Protein AF-0000000067520960 (afdb_homodimer)

Foldseek 3Di:
DPPVLVVLVVVLVVLVVVVVCCVVPVVVCVCCPLVSLVVSLVSLVVSQVVCVVVVHDNVVSVVSNVVSVCVCVVVVVVVVVVVVVVVVVVVVVPDDDPPPPPD/DPPVLVVLVVVLVVLVVVVVCCVVPVVVCCCCPLVSLVVSLVSLVVSQVVCVVVVHDNVVSVVSNVVSVCVCVVVVVVVVVVVVVVVVVVVVVPDDDPPPPPD

Structure (mmCIF, N/CA/C/O backbone):
data_AF-0000000067520960-model_v1
#
loop_
_entity.id
_entity.type
_entity.pdbx_description
1 polymer 'Membrane protein, putative'
#
loop_
_atom_site.group_PDB
_atom_site.id
_atom_site.type_symbol
_atom_site.label_atom_id
_atom_site.label_alt_id
_atom_site.label_comp_id
_atom_site.label_asym_id
_atom_site.label_entity_id
_atom_site.label_seq_id
_atom_site.pdbx_PDB_ins_code
_atom_site.Cartn_x
_atom_site.Cartn_y
_atom_site.Cartn_z
_atom_site.occupancy
_atom_site.B_iso_or_equiv
_atom_site.auth_seq_id
_atom_site.auth_comp_id
_atom_site.auth_asym_id
_atom_site.auth_atom_id
_atom_site.pdbx_PDB_model_num
ATOM 1 N N . MET A 1 1 ? 6.773 -34.094 -17.5 1 59.78 1 MET A N 1
ATOM 2 C CA . MET A 1 1 ? 6.32 -33 -16.625 1 59.78 1 MET A CA 1
ATOM 3 C C . MET A 1 1 ? 4.879 -33.25 -16.188 1 59.78 1 MET A C 1
ATOM 5 O O . MET A 1 1 ? 4.047 -33.688 -16.969 1 59.78 1 MET A O 1
ATOM 9 N N . ASN A 1 2 ? 4.746 -32.969 -14.898 1 81.44 2 ASN A N 1
ATOM 10 C CA . ASN A 1 2 ? 3.453 -33.25 -14.297 1 81.44 2 ASN A CA 1
ATOM 11 C C . ASN A 1 2 ? 2.418 -32.188 -14.633 1 81.44 2 ASN A C 1
ATOM 13 O O . ASN A 1 2 ? 2.688 -30.984 -14.492 1 81.44 2 ASN A O 1
ATOM 17 N N . VAL A 1 3 ? 1.556 -32.625 -15.492 1 91.69 3 VAL A N 1
ATOM 18 C CA . VAL A 1 3 ? 0.429 -31.781 -15.867 1 91.69 3 VAL A CA 1
ATOM 19 C C . VAL A 1 3 ? -0.04 -30.984 -14.656 1 91.69 3 VAL A C 1
ATOM 21 O O . VAL A 1 3 ? -0.453 -29.828 -14.789 1 91.69 3 VAL A O 1
ATOM 24 N N . PHE A 1 4 ? 0.181 -31.516 -13.609 1 94.69 4 PHE A N 1
ATOM 25 C CA . PHE A 1 4 ? -0.256 -30.906 -12.359 1 94.69 4 PHE A CA 1
ATOM 26 C C . PHE A 1 4 ? 0.54 -29.641 -12.078 1 94.69 4 PHE A C 1
ATOM 28 O O . PHE A 1 4 ? -0.03 -28.609 -11.695 1 94.69 4 PHE A O 1
ATOM 35 N N . ILE A 1 5 ? 1.787 -29.672 -12.242 1 96.44 5 ILE A N 1
ATOM 36 C CA . ILE A 1 5 ? 2.639 -28.5 -12.008 1 96.44 5 ILE A CA 1
ATOM 37 C C . ILE A 1 5 ? 2.293 -27.406 -13 1 96.44 5 ILE A C 1
ATOM 39 O O . ILE A 1 5 ? 2.23 -26.234 -12.641 1 96.44 5 ILE A O 1
ATOM 43 N N . LYS A 1 6 ? 2.055 -27.734 -14.242 1 96.06 6 LYS A N 1
ATOM 44 C CA . LYS A 1 6 ? 1.681 -26.75 -15.25 1 96.06 6 LYS A CA 1
ATOM 45 C C . LYS A 1 6 ? 0.378 -26.047 -14.875 1 96.06 6 LYS A C 1
ATOM 47 O O . LYS A 1 6 ? 0.261 -24.828 -15.016 1 96.06 6 LYS A O 1
ATOM 52 N N . VAL A 1 7 ? -0.552 -26.766 -14.43 1 96.62 7 VAL A N 1
ATOM 53 C CA . VAL A 1 7 ? -1.83 -26.203 -14.008 1 96.62 7 VAL A CA 1
ATOM 54 C C . VAL A 1 7 ? -1.612 -25.25 -12.836 1 96.62 7 VAL A C 1
ATOM 56 O O . VAL A 1 7 ? -2.215 -24.172 -12.781 1 96.62 7 VAL A O 1
ATOM 59 N N . LEU A 1 8 ? -0.784 -25.609 -11.922 1 97.56 8 LEU A N 1
ATOM 60 C CA . LEU A 1 8 ? -0.485 -24.75 -10.781 1 97.56 8 LEU A CA 1
ATOM 61 C C . LEU A 1 8 ? 0.144 -23.438 -11.25 1 97.56 8 LEU A C 1
ATOM 63 O O . LEU A 1 8 ? -0.211 -22.359 -10.758 1 97.56 8 LEU A O 1
ATOM 67 N N . LYS A 1 9 ? 1.018 -23.531 -12.18 1 97.75 9 LYS A N 1
ATOM 68 C CA . LYS A 1 9 ? 1.671 -22.344 -12.703 1 97.75 9 LYS A CA 1
ATOM 69 C C . LYS A 1 9 ? 0.667 -21.422 -13.391 1 97.75 9 LYS A C 1
ATOM 71 O O . LYS A 1 9 ? 0.697 -20.203 -13.195 1 97.75 9 LYS A O 1
ATOM 76 N N . TRP A 1 10 ? -0.248 -21.969 -14.109 1 97.88 10 TRP A N 1
ATOM 77 C CA . TRP A 1 10 ? -1.307 -21.172 -14.719 1 97.88 10 TRP A CA 1
ATOM 78 C C . TRP A 1 10 ? -2.189 -20.531 -13.664 1 97.88 10 TRP A C 1
ATOM 80 O O . TRP A 1 10 ? -2.527 -19.344 -13.758 1 97.88 10 TRP A O 1
ATOM 90 N N . THR A 1 11 ? -2.471 -21.219 -12.664 1 97.88 11 THR A N 1
ATOM 91 C CA . THR A 1 11 ? -3.367 -20.75 -11.609 1 97.88 11 THR A CA 1
ATOM 92 C C . THR A 1 11 ? -2.736 -19.594 -10.844 1 97.88 11 THR A C 1
ATOM 94 O O . THR A 1 11 ? -3.404 -18.594 -10.547 1 97.88 11 THR A O 1
ATOM 97 N N . THR A 1 12 ? -1.476 -19.734 -10.539 1 97.94 12 THR A N 1
ATOM 98 C CA . THR A 1 12 ? -0.814 -18.656 -9.812 1 97.94 12 THR A CA 1
ATOM 99 C C . THR A 1 12 ? -0.765 -17.391 -10.656 1 97.94 12 THR A C 1
ATOM 101 O O . THR A 1 12 ? -0.978 -16.281 -10.148 1 97.94 12 THR A O 1
ATOM 104 N N . GLY A 1 13 ? -0.561 -17.531 -11.945 1 97.69 13 GLY A N 1
ATOM 105 C CA . GLY A 1 13 ? -0.565 -16.375 -12.82 1 97.69 13 GLY A CA 1
ATOM 106 C C . GLY A 1 13 ? -1.921 -15.695 -12.906 1 97.69 13 GLY A C 1
ATOM 107 O O . GLY A 1 13 ? -2.023 -14.477 -12.766 1 97.69 13 GLY A O 1
ATOM 108 N N . ILE A 1 14 ? -2.9 -16.469 -13.07 1 97.12 14 ILE A N 1
ATOM 109 C CA . ILE A 1 14 ? -4.266 -15.969 -13.203 1 97.12 14 ILE A CA 1
ATOM 110 C C . ILE A 1 14 ? -4.707 -15.32 -11.891 1 97.12 14 ILE A C 1
ATOM 112 O O . ILE A 1 14 ? -5.426 -14.32 -11.898 1 97.12 14 ILE A O 1
ATOM 116 N N . SER A 1 15 ? -4.23 -15.906 -10.82 1 95.44 15 SER A N 1
ATOM 117 C CA . SER A 1 15 ? -4.598 -15.367 -9.516 1 95.44 15 SER A CA 1
ATOM 118 C C . SER A 1 15 ? -4.133 -13.922 -9.359 1 95.44 15 SER A C 1
ATOM 120 O O . SER A 1 15 ? -4.816 -13.102 -8.742 1 95.44 15 SER A O 1
ATOM 122 N N . HIS A 1 16 ? -3.016 -13.562 -9.93 1 94.94 16 HIS A N 1
ATOM 123 C CA . HIS A 1 16 ? -2.523 -12.195 -9.852 1 94.94 16 HIS A CA 1
ATOM 124 C C . HIS A 1 16 ? -3.396 -11.25 -10.672 1 94.94 16 HIS A C 1
ATOM 126 O O . HIS A 1 16 ? -3.58 -10.086 -10.297 1 94.94 16 HIS A O 1
ATOM 132 N N . LEU A 1 17 ? -3.984 -11.688 -11.719 1 92.38 17 LEU A N 1
ATOM 133 C CA . LEU A 1 17 ? -4.914 -10.883 -12.508 1 92.38 17 LEU A CA 1
ATOM 134 C C . LEU A 1 17 ? -6.215 -10.648 -11.742 1 92.38 17 LEU A C 1
ATOM 136 O O . LEU A 1 17 ? -6.777 -9.555 -11.797 1 92.38 17 LEU A O 1
ATOM 140 N N . ILE A 1 18 ? -6.621 -11.617 -11.039 1 88.12 18 ILE A N 1
ATOM 141 C CA . ILE A 1 18 ? -7.855 -11.531 -10.266 1 88.12 18 ILE A CA 1
ATOM 142 C C . ILE A 1 18 ? -7.652 -10.586 -9.086 1 88.12 18 ILE A C 1
ATOM 144 O O . ILE A 1 18 ? -8.57 -9.852 -8.703 1 88.12 18 ILE A O 1
ATOM 148 N N . LEU A 1 19 ? -6.453 -10.609 -8.539 1 84.31 19 LEU A N 1
ATOM 149 C CA . LEU A 1 19 ? -6.168 -9.766 -7.379 1 84.31 19 LEU A CA 1
ATOM 150 C C . LEU A 1 19 ? -6.164 -8.289 -7.762 1 84.31 19 LEU A C 1
ATOM 152 O O . LEU A 1 19 ? -6.395 -7.426 -6.914 1 84.31 19 LEU A O 1
ATOM 156 N N . ILE A 1 20 ? -6.008 -7.934 -8.992 1 80.81 20 ILE A N 1
ATOM 157 C CA . ILE A 1 20 ? -5.969 -6.543 -9.445 1 80.81 20 ILE A CA 1
ATOM 158 C C . ILE A 1 20 ? -7.34 -5.898 -9.242 1 80.81 20 ILE A C 1
ATOM 160 O O . ILE A 1 20 ? -7.457 -4.879 -8.562 1 80.81 20 ILE A O 1
ATOM 164 N N . PRO A 1 21 ? -8.422 -6.367 -9.766 1 68.38 21 PRO A N 1
ATOM 165 C CA . PRO A 1 21 ? -9.734 -5.754 -9.547 1 68.38 21 PRO A CA 1
ATOM 166 C C . PRO A 1 21 ? -10.211 -5.902 -8.102 1 68.38 21 PRO A C 1
ATOM 168 O O . PRO A 1 21 ? -10.961 -5.059 -7.605 1 68.38 21 PRO A O 1
ATOM 171 N N . CYS A 1 22 ? -9.781 -6.91 -7.492 1 61.03 22 CYS A N 1
ATOM 172 C CA . CYS A 1 22 ? -10.195 -7.098 -6.109 1 61.03 22 CYS A CA 1
ATOM 173 C C . CYS A 1 22 ? -9.641 -5.996 -5.215 1 61.03 22 CYS A C 1
ATOM 175 O O . CYS A 1 22 ? -10.328 -5.531 -4.301 1 61.03 22 CYS A O 1
ATOM 177 N N . TYR A 1 23 ? -8.469 -5.676 -5.453 1 59.88 23 TYR A N 1
ATOM 178 C CA . TYR A 1 23 ? -7.879 -4.594 -4.68 1 59.88 23 TYR A CA 1
ATOM 179 C C . TYR A 1 23 ? -8.578 -3.27 -4.965 1 59.88 23 TYR A C 1
ATOM 181 O O . TYR A 1 23 ? -8.727 -2.434 -4.07 1 59.88 23 TYR A O 1
ATOM 189 N N . TYR A 1 24 ? -9.055 -3.207 -6.125 1 57.06 24 TYR A N 1
ATOM 190 C CA . TYR A 1 24 ? -9.68 -1.952 -6.527 1 57.06 24 TYR A CA 1
ATOM 191 C C . TYR A 1 24 ? -11.188 -1.998 -6.305 1 57.06 24 TYR A C 1
ATOM 193 O O . TYR A 1 24 ? -11.805 -0.977 -6 1 57.06 24 TYR A O 1
ATOM 201 N N . LEU A 1 25 ? -11.703 -3.09 -6.672 1 53.19 25 LEU A N 1
ATOM 202 C CA . LEU A 1 25 ? -13.156 -3.127 -6.699 1 53.19 25 LEU A CA 1
ATOM 203 C C . LEU A 1 25 ? -13.719 -3.523 -5.336 1 53.19 25 LEU A C 1
ATOM 205 O O . LEU A 1 25 ? -14.836 -3.146 -4.984 1 53.19 25 LEU A O 1
ATOM 209 N N . THR A 1 26 ? -13.133 -4.328 -4.809 1 48.19 26 THR A N 1
ATOM 210 C CA . THR A 1 26 ? -13.711 -4.75 -3.539 1 48.19 26 THR A CA 1
ATOM 211 C C . THR A 1 26 ? -12.75 -4.473 -2.385 1 48.19 26 THR A C 1
ATOM 213 O O . THR A 1 26 ? -12.305 -5.398 -1.707 1 48.19 26 THR A O 1
ATOM 216 N N . PRO A 1 27 ? -12.258 -3.18 -2.438 1 48.34 27 PRO A N 1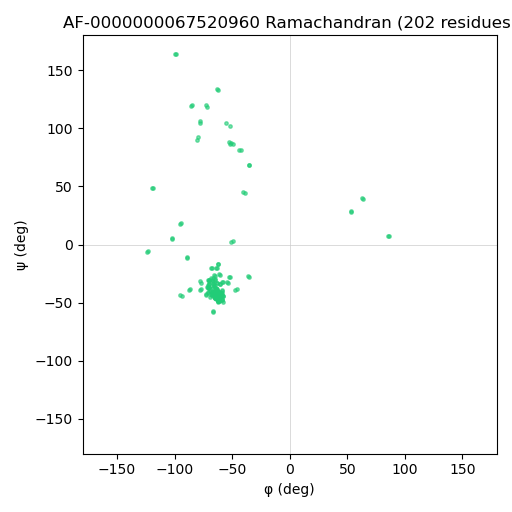
ATOM 217 C CA . PRO A 1 27 ? -11.305 -2.885 -1.362 1 48.34 27 PRO A CA 1
ATOM 218 C C . PRO A 1 27 ? -11.812 -3.322 0.01 1 48.34 27 PRO A C 1
ATOM 220 O O . PRO A 1 27 ? -11.016 -3.699 0.874 1 48.34 27 PRO A O 1
ATOM 223 N N . GLY A 1 28 ? -13.086 -3.078 0.092 1 44.91 28 GLY A N 1
ATOM 224 C CA . GLY A 1 28 ? -13.719 -3.543 1.316 1 44.91 28 GLY A CA 1
ATOM 225 C C . GLY A 1 28 ? -13.68 -5.051 1.476 1 44.91 28 GLY A C 1
ATOM 226 O O . GLY A 1 28 ? -13.641 -5.562 2.598 1 44.91 28 GLY A O 1
ATOM 227 N N . LEU A 1 29 ? -13.961 -5.641 0.425 1 43.38 29 LEU A N 1
ATOM 228 C CA . LEU A 1 29 ? -14.086 -7.094 0.433 1 43.38 29 LEU A CA 1
ATOM 229 C C . LEU A 1 29 ? -12.711 -7.754 0.431 1 43.38 29 LEU A C 1
ATOM 231 O O . LEU A 1 29 ? -12.578 -8.922 0.814 1 43.38 29 LEU A O 1
ATOM 235 N N . VAL A 1 30 ? -11.828 -7.18 -0.309 1 44.75 30 VAL A N 1
ATOM 236 C CA . VAL A 1 30 ? -10.516 -7.805 -0.235 1 44.75 30 VAL A CA 1
ATOM 237 C C . VAL A 1 30 ? -10.078 -7.93 1.225 1 44.75 30 VAL A C 1
ATOM 239 O O . VAL A 1 30 ? -8.984 -8.422 1.516 1 44.75 30 VAL A O 1
ATOM 242 N N . ASP A 1 31 ? -10.594 -6.996 2.064 1 47.5 31 ASP A N 1
ATOM 243 C CA . ASP A 1 31 ? -10.18 -7.383 3.412 1 47.5 31 ASP A CA 1
ATOM 244 C C . ASP A 1 31 ? -10.484 -8.852 3.678 1 47.5 31 ASP A C 1
ATOM 246 O O . ASP A 1 31 ? -10.469 -9.297 4.828 1 47.5 31 ASP A O 1
ATOM 250 N N . LEU A 1 32 ? -10.945 -9.406 2.711 1 54.34 32 LEU A N 1
ATOM 251 C CA . LEU A 1 32 ? -11.109 -10.75 3.268 1 54.34 32 LEU A CA 1
ATOM 252 C C . LEU A 1 32 ? -9.938 -11.102 4.176 1 54.34 32 LEU A C 1
ATOM 254 O O . LEU A 1 32 ? -9.359 -12.188 4.055 1 54.34 32 LEU A O 1
ATOM 258 N N . TYR A 1 33 ? -9.68 -10.023 4.98 1 57.97 33 TYR A N 1
ATOM 259 C CA . TYR A 1 33 ? -8.742 -10.188 6.086 1 57.97 33 TYR A CA 1
ATOM 260 C C . TYR A 1 33 ? -7.418 -10.758 5.594 1 57.97 33 TYR A C 1
ATOM 262 O O . TYR A 1 33 ? -6.812 -11.602 6.258 1 57.97 33 TYR A O 1
ATOM 270 N N . GLY A 1 34 ? -7.117 -10.453 4.293 1 70.75 34 GLY A N 1
ATOM 271 C CA . GLY A 1 34 ? -5.809 -10.938 3.885 1 70.75 34 GLY A CA 1
ATOM 272 C C . GLY A 1 34 ? -5.828 -12.367 3.393 1 70.75 34 GLY A C 1
ATOM 273 O O . GLY A 1 34 ? -4.793 -12.906 2.98 1 70.75 34 GLY A O 1
ATOM 274 N N . ILE A 1 35 ? -6.996 -12.906 3.27 1 80.38 35 ILE A N 1
ATOM 275 C CA . ILE A 1 35 ? -7.094 -14.328 2.941 1 80.38 35 ILE A CA 1
ATOM 276 C C . ILE A 1 35 ? -6.695 -14.547 1.483 1 80.38 35 ILE A C 1
ATOM 278 O O . ILE A 1 35 ? -5.898 -15.438 1.179 1 80.38 35 ILE A O 1
ATOM 282 N N . PRO A 1 36 ? -7.18 -13.672 0.658 1 84.19 36 PRO A N 1
ATOM 283 C CA . PRO A 1 36 ? -6.812 -13.922 -0.736 1 84.19 36 PRO A CA 1
ATOM 284 C C . PRO A 1 36 ? -5.309 -13.828 -0.977 1 84.19 36 PRO A C 1
ATOM 286 O O . PRO A 1 36 ? -4.711 -14.742 -1.556 1 84.19 36 PRO A O 1
ATOM 289 N N . PRO A 1 37 ? -4.691 -12.812 -0.489 1 87.5 37 PRO A N 1
ATOM 290 C CA . PRO A 1 37 ? -3.242 -12.781 -0.708 1 87.5 37 PRO A CA 1
ATOM 291 C C . PRO A 1 37 ? -2.52 -13.945 -0.029 1 87.5 37 PRO A C 1
ATOM 293 O O . PRO A 1 37 ? -1.541 -14.469 -0.569 1 87.5 37 PRO A O 1
ATOM 296 N N . LEU A 1 38 ? -3.014 -14.391 1.11 1 90.06 38 LEU A N 1
ATOM 297 C CA . LEU A 1 38 ? -2.373 -15.5 1.808 1 90.06 38 LEU A CA 1
ATOM 298 C C . LEU A 1 38 ? -2.52 -16.797 1.018 1 90.06 38 LEU A C 1
ATOM 300 O O . LEU A 1 38 ? -1.594 -17.609 0.974 1 90.06 38 LEU A O 1
ATOM 304 N N . THR A 1 39 ? -3.684 -16.969 0.466 1 92.62 39 THR A N 1
ATOM 305 C CA . THR A 1 39 ? -3.916 -18.156 -0.339 1 92.62 39 THR A CA 1
ATOM 306 C C . THR A 1 39 ? -2.998 -18.172 -1.557 1 92.62 39 THR A C 1
ATOM 308 O O . THR A 1 39 ? -2.43 -19.219 -1.896 1 92.62 39 THR A O 1
ATOM 311 N N . VAL A 1 40 ? -2.82 -17.031 -2.146 1 95.94 40 VAL A N 1
ATOM 312 C CA . VAL A 1 40 ? -1.983 -16.969 -3.34 1 95.94 40 VAL A CA 1
ATOM 313 C C . VAL A 1 40 ? -0.524 -17.203 -2.965 1 95.94 40 VAL A C 1
ATOM 315 O O . VA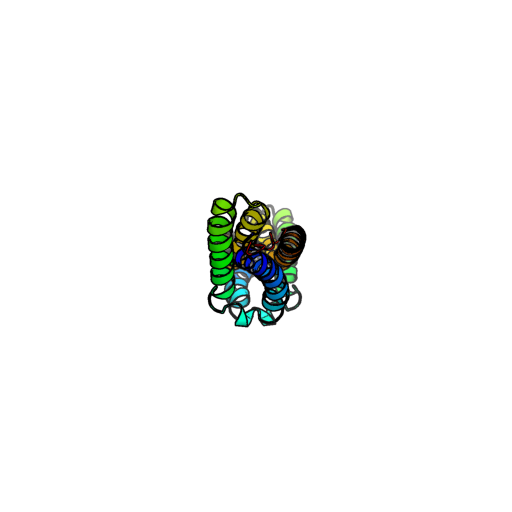L A 1 40 ? 0.205 -17.891 -3.686 1 95.94 40 VAL A O 1
ATOM 318 N N . ILE A 1 41 ? -0.094 -16.766 -1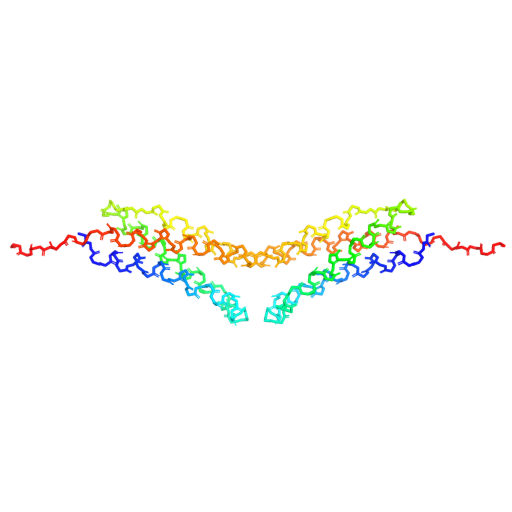.791 1 96.81 41 ILE A N 1
ATOM 319 C CA . ILE A 1 41 ? 1.262 -17.031 -1.314 1 96.81 41 ILE A CA 1
ATOM 320 C C . ILE A 1 41 ? 1.465 -18.531 -1.117 1 96.81 41 ILE A C 1
ATOM 322 O O . ILE A 1 41 ? 2.492 -19.078 -1.52 1 96.81 41 ILE A O 1
ATOM 326 N N . THR A 1 42 ? 0.441 -19.125 -0.546 1 97.44 42 THR A N 1
ATOM 327 C CA . THR A 1 42 ? 0.514 -20.562 -0.334 1 97.44 42 THR A CA 1
ATOM 328 C C . THR A 1 42 ? 0.629 -21.297 -1.665 1 97.44 42 THR A C 1
ATOM 330 O O . THR A 1 42 ? 1.414 -22.25 -1.793 1 97.44 42 THR A O 1
ATOM 333 N N . LEU A 1 43 ? -0.109 -20.906 -2.584 1 97.81 43 LEU A N 1
ATOM 334 C CA . LEU A 1 43 ? -0.058 -21.516 -3.908 1 97.81 43 LEU A CA 1
ATOM 335 C C . LEU A 1 43 ? 1.336 -21.391 -4.512 1 97.81 43 LEU A C 1
ATOM 337 O O . LEU A 1 43 ? 1.842 -22.328 -5.125 1 97.81 43 LEU A O 1
ATOM 341 N N . HIS A 1 44 ? 1.954 -20.234 -4.348 1 98.62 44 HIS A N 1
ATOM 342 C CA . HIS A 1 44 ? 3.311 -20.047 -4.848 1 98.62 44 HIS A CA 1
ATOM 343 C C . HIS A 1 44 ? 4.293 -20.984 -4.16 1 98.62 44 HIS A C 1
ATOM 345 O O . HIS A 1 44 ? 5.156 -21.578 -4.812 1 98.62 44 HIS A O 1
ATOM 351 N N . ILE A 1 45 ? 4.113 -21.078 -2.881 1 98.56 45 ILE A N 1
ATOM 352 C CA . ILE A 1 45 ? 5.008 -21.938 -2.119 1 98.56 45 ILE A CA 1
ATOM 353 C C . ILE A 1 45 ? 4.855 -23.391 -2.592 1 98.56 45 ILE A C 1
ATOM 355 O O . ILE A 1 45 ? 5.852 -24.062 -2.859 1 98.56 45 ILE A O 1
ATOM 359 N N . ILE A 1 46 ? 3.711 -23.875 -2.711 1 98.44 46 ILE A N 1
ATOM 360 C CA . ILE A 1 46 ? 3.445 -25.219 -3.189 1 98.44 46 ILE A CA 1
ATOM 361 C C . ILE A 1 46 ? 4.035 -25.391 -4.586 1 98.44 46 ILE A C 1
ATOM 363 O O . ILE A 1 46 ? 4.68 -26.406 -4.871 1 98.44 46 ILE A O 1
ATOM 367 N N . THR A 1 47 ? 3.836 -24.438 -5.41 1 98.06 47 THR A N 1
ATOM 368 C CA . THR A 1 47 ? 4.344 -24.531 -6.777 1 98.06 47 THR A CA 1
ATOM 369 C C . THR A 1 47 ? 5.867 -24.594 -6.785 1 98.06 47 THR A C 1
ATOM 371 O O . THR A 1 47 ? 6.457 -25.359 -7.539 1 98.06 47 THR A O 1
ATOM 374 N N . ILE A 1 48 ? 6.492 -23.812 -5.941 1 98.38 48 ILE A N 1
ATOM 375 C CA . ILE A 1 48 ? 7.949 -23.812 -5.879 1 98.38 48 ILE A CA 1
ATOM 376 C C . ILE A 1 48 ? 8.445 -25.188 -5.438 1 98.38 48 ILE A C 1
ATOM 378 O O . ILE A 1 48 ? 9.367 -25.734 -6.039 1 98.38 48 ILE A O 1
ATOM 382 N N . LEU A 1 49 ? 7.801 -25.703 -4.453 1 98.12 49 LEU A N 1
ATOM 383 C CA . LEU A 1 49 ? 8.227 -27 -3.932 1 98.12 49 LEU A CA 1
ATOM 384 C C . LEU A 1 49 ? 8.102 -28.078 -4.996 1 98.12 49 LEU A C 1
ATOM 386 O O . LEU A 1 49 ? 9.023 -28.859 -5.203 1 98.12 49 LEU A O 1
ATOM 390 N N . LEU A 1 50 ? 7 -28.188 -5.664 1 97.25 50 LEU A N 1
ATOM 391 C CA . LEU A 1 50 ? 6.766 -29.219 -6.672 1 97.25 50 LEU A CA 1
ATOM 392 C C . LEU A 1 50 ? 7.613 -28.969 -7.914 1 97.25 50 LEU A C 1
ATOM 394 O O . LEU A 1 50 ? 8.125 -29.922 -8.523 1 97.25 50 LEU A O 1
ATOM 398 N N . ALA A 1 51 ? 7.777 -27.734 -8.281 1 96.81 51 ALA A N 1
ATOM 399 C CA . ALA A 1 51 ? 8.594 -27.391 -9.438 1 96.81 51 ALA A CA 1
ATOM 400 C C . ALA A 1 51 ? 10.062 -27.734 -9.195 1 96.81 51 ALA A C 1
ATOM 402 O O . ALA A 1 51 ? 10.75 -28.219 -10.102 1 96.81 51 ALA A O 1
ATOM 403 N N . LYS A 1 52 ? 10.508 -27.422 -8.031 1 96.81 52 LYS A N 1
ATOM 404 C CA . LYS A 1 52 ? 11.891 -27.75 -7.699 1 96.81 52 LYS A CA 1
ATOM 405 C C . LYS A 1 52 ? 12.141 -29.25 -7.801 1 96.81 52 LYS A C 1
ATOM 407 O O . LYS A 1 52 ? 13.188 -29.688 -8.273 1 96.81 52 LYS A O 1
ATOM 412 N N . LYS A 1 53 ? 11.242 -30.031 -7.348 1 95.88 53 LYS A N 1
ATOM 413 C CA . LYS A 1 53 ? 11.359 -31.5 -7.402 1 95.88 53 LYS A CA 1
ATOM 414 C C . LYS A 1 53 ? 11.523 -31.984 -8.844 1 95.88 53 LYS A C 1
ATOM 416 O O . LYS A 1 53 ? 12.203 -32.969 -9.094 1 95.88 53 LYS A O 1
ATOM 421 N N . GLU A 1 54 ? 10.922 -31.281 -9.758 1 94.75 54 GLU A N 1
ATOM 422 C CA . GLU A 1 54 ? 10.945 -31.688 -11.164 1 94.75 54 GLU A CA 1
ATOM 423 C C . GLU A 1 54 ? 11.945 -30.859 -11.961 1 94.75 54 GLU A C 1
ATOM 425 O O . GLU A 1 54 ? 11.945 -30.891 -13.195 1 94.75 54 GLU A O 1
ATOM 430 N N . ASP A 1 55 ? 12.719 -29.969 -11.227 1 94.62 55 ASP A N 1
ATOM 431 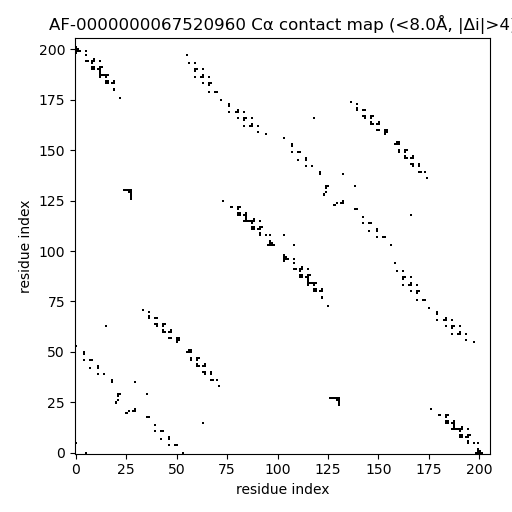C CA . ASP A 1 55 ? 13.773 -29.156 -11.82 1 94.62 55 ASP A CA 1
ATOM 432 C C . ASP A 1 55 ? 13.195 -28.172 -12.844 1 94.62 55 ASP A C 1
ATOM 434 O O . ASP A 1 55 ? 13.719 -28.047 -13.945 1 94.62 55 ASP A O 1
ATOM 438 N N . MET A 1 56 ? 12.102 -27.672 -12.477 1 95.38 56 MET A N 1
ATOM 439 C CA . MET A 1 56 ? 11.453 -26.672 -13.312 1 95.38 56 MET A CA 1
ATOM 440 C C . MET A 1 56 ? 11.734 -25.266 -12.781 1 95.38 56 MET A C 1
ATOM 442 O O . MET A 1 56 ? 12.18 -25.094 -11.648 1 95.38 56 MET A O 1
ATOM 446 N N . ASN A 1 57 ? 11.484 -24.297 -13.633 1 96.56 57 ASN A N 1
ATOM 447 C CA . ASN A 1 57 ? 11.695 -22.906 -13.297 1 96.56 57 ASN A CA 1
ATOM 448 C C . ASN A 1 57 ? 10.805 -22.453 -12.133 1 96.56 57 ASN A C 1
ATOM 450 O O . ASN A 1 57 ? 9.602 -22.719 -12.141 1 96.56 57 ASN A O 1
ATOM 454 N N . THR A 1 58 ? 11.461 -21.734 -11.133 1 98.12 58 THR A N 1
ATOM 455 C CA . THR A 1 58 ? 10.719 -21.281 -9.961 1 98.12 58 THR A CA 1
ATOM 456 C C . THR A 1 58 ? 10.828 -19.766 -9.797 1 98.12 58 THR A C 1
ATOM 458 O O . THR A 1 58 ? 10.164 -19.188 -8.938 1 98.12 58 THR A O 1
ATOM 461 N N . TYR A 1 59 ? 11.555 -19.141 -10.539 1 97.69 59 TYR A N 1
ATOM 462 C CA . TYR A 1 59 ? 11.898 -17.734 -10.375 1 97.69 59 TYR A CA 1
ATOM 463 C C . TYR A 1 59 ? 10.648 -16.859 -10.375 1 97.69 59 TYR A C 1
ATOM 465 O O . TYR A 1 59 ? 10.445 -16.047 -9.477 1 97.69 59 TYR A O 1
ATOM 473 N N . PRO A 1 60 ? 9.758 -17.047 -11.32 1 98.25 60 PRO A N 1
ATOM 474 C CA . PRO A 1 60 ? 8.562 -16.203 -11.32 1 98.25 60 PRO A CA 1
ATOM 475 C C . PRO A 1 60 ? 7.727 -16.375 -10.055 1 98.25 60 PRO A C 1
ATOM 477 O O . PRO A 1 60 ? 7.047 -15.43 -9.633 1 98.25 60 PRO A O 1
ATOM 480 N N . HIS A 1 61 ? 7.809 -17.453 -9.43 1 98.81 61 HIS A N 1
ATOM 481 C CA . HIS A 1 61 ? 7.016 -17.703 -8.234 1 98.81 61 HIS A CA 1
ATOM 482 C C . HIS A 1 61 ? 7.609 -17 -7.02 1 98.81 61 HIS A C 1
ATOM 484 O O . HIS A 1 61 ? 6.875 -16.578 -6.125 1 98.81 61 HIS A O 1
ATOM 490 N N . TYR A 1 62 ? 8.914 -16.875 -7.039 1 98.19 62 TYR A N 1
ATOM 491 C CA . TYR A 1 62 ? 9.516 -16 -6.027 1 98.19 62 TYR A CA 1
ATOM 492 C C . TYR A 1 62 ? 9.039 -14.562 -6.199 1 98.19 62 TYR A C 1
ATOM 494 O O . TYR A 1 62 ? 8.695 -13.898 -5.223 1 98.19 62 TYR A O 1
ATOM 502 N N . ILE A 1 63 ? 9.008 -14.086 -7.414 1 97.56 63 ILE A N 1
ATOM 503 C CA . ILE A 1 63 ? 8.516 -12.742 -7.719 1 97.56 63 ILE A CA 1
ATOM 504 C C . ILE A 1 63 ? 7.066 -12.609 -7.266 1 97.56 63 ILE A C 1
ATOM 506 O O . ILE A 1 63 ? 6.699 -11.617 -6.633 1 97.56 63 ILE A O 1
ATOM 510 N N . GLY A 1 64 ? 6.238 -13.625 -7.547 1 97.75 64 GLY A N 1
ATOM 511 C CA . GLY A 1 64 ? 4.84 -13.602 -7.152 1 97.75 64 GLY A CA 1
ATOM 512 C C . GLY A 1 64 ? 4.641 -13.469 -5.656 1 97.75 64 GLY A C 1
ATOM 513 O O . GLY A 1 64 ? 3.764 -12.727 -5.203 1 97.75 64 GLY A O 1
ATOM 514 N N . ILE A 1 65 ? 5.461 -14.133 -4.906 1 97.56 65 ILE A N 1
ATOM 515 C CA . ILE A 1 65 ? 5.367 -14.07 -3.449 1 97.56 65 ILE A CA 1
ATOM 516 C C . ILE A 1 65 ? 5.691 -12.656 -2.975 1 97.56 65 ILE A C 1
ATOM 518 O O . ILE A 1 65 ? 4.953 -12.078 -2.174 1 97.56 65 ILE A O 1
ATOM 522 N N . ILE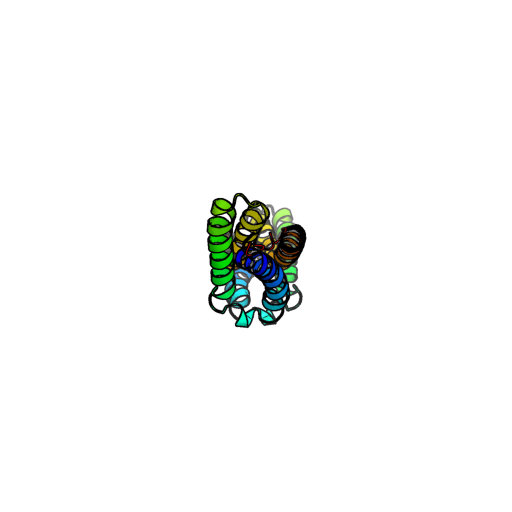 A 1 66 ? 6.73 -12.102 -3.523 1 96.62 66 ILE A N 1
ATOM 523 C CA . ILE A 1 66 ? 7.156 -10.766 -3.123 1 96.62 66 ILE A CA 1
ATOM 524 C C . ILE A 1 66 ? 6.066 -9.75 -3.463 1 96.62 66 ILE A C 1
ATOM 526 O O . ILE A 1 66 ? 5.715 -8.906 -2.635 1 96.62 66 ILE A O 1
ATOM 530 N N . VAL A 1 67 ? 5.562 -9.844 -4.586 1 94.25 67 VAL A N 1
ATOM 531 C CA . VAL A 1 67 ? 4.523 -8.922 -5.039 1 94.25 67 VAL A CA 1
ATOM 532 C C . VAL A 1 67 ? 3.281 -9.07 -4.168 1 94.25 67 VAL A C 1
ATOM 534 O O . VAL A 1 67 ? 2.645 -8.078 -3.805 1 94.25 67 VAL A O 1
ATOM 537 N N . THR A 1 68 ? 2.918 -10.25 -3.754 1 93.25 68 THR A N 1
ATOM 538 C CA . THR A 1 68 ? 1.729 -10.484 -2.941 1 93.25 68 THR A CA 1
ATOM 539 C C . THR A 1 68 ? 1.924 -9.953 -1.526 1 93.25 68 THR A C 1
ATOM 541 O O . THR A 1 68 ? 0.977 -9.469 -0.905 1 93.25 68 THR A O 1
ATOM 544 N N . LEU A 1 69 ? 3.139 -9.961 -1.025 1 91.06 69 LEU A N 1
ATOM 545 C CA . LEU A 1 69 ? 3.422 -9.43 0.303 1 91.06 69 LEU A CA 1
ATOM 546 C C . LEU A 1 69 ? 3.174 -7.922 0.351 1 91.06 69 LEU A C 1
ATOM 548 O O . LEU A 1 69 ? 2.854 -7.375 1.409 1 91.06 69 LEU A O 1
ATOM 552 N N . VAL A 1 70 ? 3.324 -7.352 -0.864 1 87.44 70 VAL A N 1
ATOM 553 C CA . VAL A 1 70 ? 3.07 -5.914 -0.959 1 87.44 70 VAL A CA 1
ATOM 554 C C . VAL A 1 70 ? 1.604 -5.629 -0.641 1 87.44 70 VAL A C 1
ATOM 556 O O . VAL A 1 70 ? 1.256 -4.512 -0.245 1 87.44 70 VAL A O 1
ATOM 559 N N . ALA A 1 71 ? 0.754 -6.613 -0.749 1 80.38 71 ALA A N 1
ATOM 560 C CA . ALA A 1 71 ? -0.671 -6.465 -0.465 1 80.38 71 ALA A CA 1
ATOM 561 C C . ALA A 1 71 ? -0.901 -6.074 0.992 1 80.38 71 ALA A C 1
ATOM 563 O O . ALA A 1 71 ? -1.961 -5.547 1.34 1 80.38 71 ALA A O 1
ATOM 564 N N . PHE A 1 72 ? 0.098 -6.242 1.903 1 79.12 72 PHE A N 1
ATOM 565 C CA . PHE A 1 72 ? -0.045 -5.953 3.324 1 79.12 72 PHE A CA 1
ATOM 566 C C . PHE A 1 72 ? 0.449 -4.547 3.645 1 79.12 72 PHE A C 1
ATOM 568 O O . PHE A 1 72 ? 0.513 -4.156 4.812 1 79.12 72 PHE A O 1
ATOM 575 N N . PHE A 1 73 ? 0.534 -3.803 2.566 1 82 73 PHE A N 1
ATOM 576 C CA . PHE A 1 73 ? 1.016 -2.43 2.656 1 82 73 PHE A CA 1
ATOM 577 C C . PHE A 1 73 ? 0.051 -1.569 3.463 1 82 73 PHE A C 1
ATOM 579 O O . PHE A 1 73 ? 0.474 -0.67 4.191 1 82 73 PHE A O 1
ATOM 586 N N . PRO A 1 74 ? -1.19 -1.742 3.391 1 78.06 74 PRO A N 1
ATOM 587 C CA . PRO A 1 74 ? -2.115 -0.894 4.145 1 78.06 74 PRO A CA 1
ATOM 588 C C . PRO A 1 74 ? -1.803 -0.865 5.641 1 78.06 74 PRO A C 1
ATOM 590 O O . PRO A 1 74 ? -1.971 0.17 6.289 1 78.06 74 PRO A O 1
ATOM 593 N N . TYR A 1 75 ? -1.309 -1.917 6.156 1 82.19 75 TYR A N 1
ATOM 594 C CA . TYR A 1 75 ? -0.958 -1.936 7.57 1 82.19 75 TYR A CA 1
ATOM 595 C C . TYR A 1 75 ? 0.24 -1.034 7.848 1 82.19 75 TYR A C 1
ATOM 597 O O . TYR A 1 75 ? 0.291 -0.357 8.875 1 82.19 75 TYR A O 1
ATOM 605 N N . ILE A 1 76 ? 1.15 -1.077 6.965 1 84.38 76 ILE A N 1
ATOM 606 C CA . ILE A 1 76 ? 2.307 -0.193 7.062 1 84.38 76 ILE A CA 1
ATOM 607 C C . ILE A 1 76 ? 1.855 1.262 6.957 1 84.38 76 ILE A C 1
ATOM 609 O O . ILE A 1 76 ? 2.338 2.123 7.695 1 84.38 76 ILE A O 1
ATOM 613 N N . ASP A 1 77 ? 0.926 1.471 6.074 1 86.25 77 ASP A N 1
ATOM 614 C CA . ASP A 1 77 ? 0.414 2.82 5.855 1 86.25 77 ASP A CA 1
ATOM 615 C C . ASP A 1 77 ? -0.243 3.369 7.121 1 86.25 77 ASP A C 1
ATOM 617 O O . ASP A 1 77 ? -0.071 4.543 7.457 1 86.25 77 ASP A O 1
ATOM 621 N N . ILE A 1 78 ? -0.967 2.586 7.816 1 87.19 78 ILE A N 1
ATOM 622 C CA . ILE A 1 78 ? -1.609 2.986 9.062 1 87.19 78 ILE A CA 1
ATOM 623 C C . ILE A 1 78 ? -0.552 3.447 10.062 1 87.19 78 ILE A C 1
ATOM 625 O O . ILE A 1 78 ? -0.701 4.496 10.695 1 87.19 78 ILE A O 1
ATOM 629 N N . VAL A 1 79 ? 0.517 2.637 10.195 1 90.25 79 VAL A N 1
ATOM 630 C CA . VAL A 1 79 ? 1.583 2.945 11.141 1 90.25 79 VAL A CA 1
ATOM 631 C C . VAL A 1 79 ? 2.248 4.266 10.758 1 90.25 79 VAL A C 1
ATOM 633 O O . VAL A 1 79 ? 2.514 5.109 11.617 1 90.25 79 VAL A O 1
ATOM 636 N N . LEU A 1 80 ? 2.453 4.465 9.5 1 94.25 80 LEU A N 1
ATOM 637 C CA . LEU A 1 80 ? 3.086 5.688 9.016 1 94.25 80 LEU A CA 1
ATOM 638 C C . LEU A 1 80 ? 2.227 6.906 9.336 1 94.25 80 LEU A C 1
ATOM 640 O O . LEU A 1 80 ? 2.744 7.945 9.758 1 94.25 80 LEU A O 1
ATOM 644 N N . HIS A 1 81 ? 0.943 6.762 9.117 1 94.19 81 HIS A N 1
ATOM 645 C CA . HIS A 1 81 ? 0.055 7.879 9.414 1 94.19 81 HIS A CA 1
ATOM 646 C C . HIS A 1 81 ? 0.005 8.164 10.914 1 94.19 81 HIS A C 1
ATOM 648 O O . HIS A 1 81 ? -0.093 9.32 11.328 1 94.19 81 HIS A O 1
ATOM 654 N N . MET A 1 82 ? 0.111 7.145 11.773 1 94.5 82 MET A N 1
ATOM 655 C CA . MET A 1 82 ? 0.162 7.352 13.219 1 94.5 82 MET A CA 1
ATOM 656 C C . MET A 1 82 ? 1.418 8.117 13.617 1 94.5 82 MET A C 1
ATOM 658 O O . MET A 1 82 ? 1.351 9.062 14.406 1 94.5 82 MET A O 1
ATOM 662 N N . ILE A 1 83 ? 2.482 7.707 13.07 1 96.25 83 ILE A N 1
ATOM 663 C CA . ILE A 1 83 ? 3.752 8.367 13.352 1 96.25 83 ILE A CA 1
ATOM 664 C C . ILE A 1 83 ? 3.688 9.828 12.906 1 96.25 83 ILE A C 1
ATOM 666 O O . ILE A 1 83 ? 4.043 10.734 13.656 1 96.25 83 ILE A O 1
ATOM 670 N N . ALA A 1 84 ? 3.211 10.016 11.688 1 97.38 84 ALA A N 1
ATOM 671 C CA . ALA A 1 84 ? 3.09 11.375 11.188 1 97.38 84 ALA A CA 1
ATOM 672 C C . ALA A 1 84 ? 2.17 12.211 12.07 1 97.38 84 ALA A C 1
ATOM 674 O O . ALA A 1 84 ? 2.49 13.352 12.414 1 97.38 84 ALA A O 1
ATOM 675 N N . ALA A 1 85 ? 1.059 11.609 12.453 1 97.38 85 ALA A N 1
ATOM 676 C CA . ALA A 1 85 ? 0.119 12.328 13.305 1 97.38 85 ALA A CA 1
ATOM 677 C C . ALA A 1 85 ? 0.779 12.75 14.617 1 97.38 85 ALA A C 1
ATOM 679 O O . ALA A 1 85 ? 0.615 13.883 15.07 1 97.38 85 ALA A O 1
ATOM 680 N N . ILE A 1 86 ? 1.542 11.875 15.18 1 97.62 86 ILE A N 1
ATOM 681 C CA . ILE A 1 86 ? 2.213 12.156 16.438 1 97.62 86 ILE A CA 1
ATOM 682 C C . ILE A 1 86 ? 3.162 13.344 16.266 1 97.62 86 ILE A C 1
ATOM 684 O O . ILE A 1 86 ? 3.119 14.297 17.047 1 97.62 86 ILE A O 1
ATOM 688 N N . PHE A 1 87 ? 3.98 13.391 15.281 1 97.56 87 PHE A N 1
ATOM 689 C CA . PHE A 1 87 ? 4.934 14.469 15.031 1 97.56 87 PHE A CA 1
ATOM 690 C C . PHE A 1 87 ? 4.211 15.781 14.742 1 97.56 87 PHE A C 1
ATOM 692 O O . PHE A 1 87 ? 4.609 16.844 15.227 1 97.56 87 PHE A O 1
ATOM 699 N N . LEU A 1 88 ? 3.186 15.742 14.008 1 98.25 88 LEU A N 1
ATOM 700 C CA . LEU A 1 88 ? 2.463 16.938 13.609 1 98.25 88 LEU A CA 1
ATOM 701 C C . LEU A 1 88 ? 1.709 17.547 14.789 1 98.25 88 LEU A C 1
ATOM 703 O O . LEU A 1 88 ? 1.704 18.766 14.977 1 98.25 88 LEU A O 1
ATOM 707 N N . LEU A 1 89 ? 1.144 16.672 15.531 1 97.94 89 LEU A N 1
ATOM 708 C CA . LEU A 1 89 ? 0.379 17.172 16.672 1 97.94 89 LEU A CA 1
ATOM 709 C C . LEU A 1 89 ? 1.306 17.719 17.75 1 97.94 89 LEU A C 1
ATOM 711 O O . LEU A 1 89 ? 0.99 18.734 18.391 1 97.94 89 LEU A O 1
ATOM 715 N N . LEU A 1 90 ? 2.424 17.109 17.953 1 97.62 90 LEU A N 1
ATOM 716 C CA . LEU A 1 90 ? 3.404 17.641 18.875 1 97.62 90 LEU A CA 1
ATOM 717 C C . LEU A 1 90 ? 3.906 19 18.406 1 97.62 90 LEU A C 1
ATOM 719 O O . LEU A 1 90 ? 4.078 19.922 19.219 1 97.62 90 LEU A O 1
ATOM 723 N N . ASP A 1 91 ? 4.141 19.109 17.156 1 97.62 91 ASP A N 1
ATOM 724 C CA . ASP A 1 91 ? 4.551 20.375 16.562 1 97.62 91 ASP A CA 1
ATOM 725 C C . ASP A 1 91 ? 3.477 21.453 16.766 1 97.62 91 ASP A C 1
ATOM 727 O O . ASP A 1 91 ? 3.781 22.578 17.141 1 97.62 91 ASP A O 1
ATOM 731 N N . ALA A 1 92 ? 2.246 21.078 16.547 1 97.25 92 ALA A N 1
ATOM 732 C CA . ALA A 1 92 ? 1.138 22.016 16.719 1 97.25 92 ALA A CA 1
ATOM 733 C C . ALA A 1 92 ? 1.029 22.469 18.172 1 97.25 92 ALA A C 1
ATOM 735 O O . ALA A 1 92 ? 0.848 23.656 18.453 1 97.25 92 ALA A O 1
ATOM 736 N N . ALA A 1 93 ? 1.196 21.578 19.031 1 96.5 93 ALA A N 1
ATOM 737 C CA . ALA A 1 93 ? 1.086 21.859 20.469 1 96.5 93 ALA A CA 1
ATOM 738 C C . ALA A 1 93 ? 2.219 22.781 20.922 1 96.5 93 ALA A C 1
ATOM 740 O O . ALA A 1 93 ? 2.029 23.609 21.812 1 96.5 93 ALA A O 1
ATOM 741 N N . SER A 1 94 ? 3.34 22.688 20.312 1 94.88 94 SER A N 1
ATOM 742 C CA . SER A 1 94 ? 4.523 23.406 20.75 1 94.88 94 SER A CA 1
ATOM 743 C C . SER A 1 94 ? 4.609 24.781 20.094 1 94.88 94 SER A C 1
ATOM 745 O O . SER A 1 94 ? 5.516 25.562 20.375 1 94.88 94 SER A O 1
ATOM 747 N N . THR A 1 95 ? 3.768 24.938 19.125 1 92.38 95 THR A N 1
ATOM 748 C CA . THR A 1 95 ? 3.789 26.219 18.438 1 92.38 95 THR A CA 1
ATOM 749 C C . THR A 1 95 ? 3.207 27.328 19.312 1 92.38 95 THR A C 1
ATOM 751 O O . THR A 1 95 ? 2.08 27.219 19.797 1 92.38 95 THR A O 1
ATOM 754 N N . ASN A 1 96 ? 3.926 28.391 19.703 1 81.5 96 ASN A N 1
ATOM 755 C CA . ASN A 1 96 ? 3.537 29.5 20.578 1 81.5 96 ASN A CA 1
ATOM 756 C C . ASN A 1 96 ? 2.803 30.594 19.797 1 81.5 96 ASN A C 1
ATOM 758 O O . ASN A 1 96 ? 3.197 30.938 18.688 1 81.5 96 ASN A O 1
ATOM 762 N N . THR A 1 97 ? 1.615 30.844 20.172 1 72.94 97 THR A N 1
ATOM 763 C CA . THR A 1 97 ? 0.827 31.922 19.594 1 72.94 97 THR A CA 1
ATOM 764 C C . THR A 1 97 ? 1.207 33.25 20.203 1 72.94 97 THR A C 1
ATOM 766 O O . THR A 1 97 ? 1.417 33.375 21.406 1 72.94 97 THR A O 1
ATOM 769 N N . LYS A 1 98 ? 2.184 34.031 19.672 1 63.75 98 LYS A N 1
ATOM 770 C CA . LYS A 1 98 ? 2.443 35.375 20.188 1 63.75 98 LYS A CA 1
ATOM 771 C C . LYS A 1 98 ? 1.164 36.219 20.234 1 63.75 98 LYS A C 1
ATOM 773 O O . LYS A 1 98 ? 0.424 36.281 19.25 1 63.75 98 LYS A O 1
ATOM 778 N N . LYS A 1 99 ? 0.535 36.406 21.422 1 57.12 99 LYS A N 1
ATOM 779 C CA . LYS A 1 99 ? -0.536 37.375 21.672 1 57.12 99 LYS A CA 1
ATOM 780 C C . LYS A 1 99 ? -0.159 38.781 21.156 1 57.12 99 LYS A C 1
ATOM 782 O O . LYS A 1 99 ? 0.938 39.25 21.438 1 57.12 99 LYS A O 1
ATOM 787 N N . VAL A 1 100 ? -0.427 39.031 19.906 1 53.53 100 VAL A N 1
ATOM 788 C CA . VAL A 1 100 ? -0.275 40.438 19.578 1 53.53 100 VAL A CA 1
ATOM 789 C C . VAL A 1 100 ? -0.866 41.312 20.688 1 53.53 100 VAL A C 1
ATOM 791 O O . VAL A 1 100 ? -2.062 41.219 20.969 1 53.53 100 VAL A O 1
ATOM 794 N N . TYR A 1 101 ? -0.2 41.562 21.734 1 50.09 101 TYR A N 1
ATOM 795 C CA . TYR A 1 101 ? -0.609 42.656 22.609 1 50.09 101 TYR A CA 1
ATOM 796 C C . TYR A 1 101 ? -0.762 43.969 21.828 1 50.09 101 TYR A C 1
ATOM 798 O O . TYR A 1 101 ? 0.136 44.344 21.078 1 50.09 101 TYR A O 1
ATOM 806 N N . ASP A 1 102 ? -1.912 44.219 21.281 1 45.19 102 ASP A N 1
ATOM 807 C CA . ASP A 1 102 ? -2.211 45.594 20.906 1 45.19 102 ASP A CA 1
ATOM 808 C C . ASP A 1 102 ? -1.611 46.594 21.906 1 45.19 102 ASP A C 1
ATOM 810 O O . ASP A 1 102 ? -1.948 46.562 23.094 1 45.19 102 ASP A O 1
ATOM 814 N N . SER A 1 103 ? -0.258 46.75 21.984 1 38.69 103 SER A N 1
ATOM 815 C CA . SER A 1 103 ? 0.06 48.062 22.562 1 38.69 103 SER A CA 1
ATOM 816 C C . SER A 1 103 ? -0.573 49.188 21.75 1 38.69 103 SER A C 1
ATOM 818 O O . SER A 1 103 ? -0.732 49.062 20.531 1 38.69 103 SER A O 1
ATOM 820 N N . MET B 1 1 ? 2.889 35.031 16.719 1 59.12 1 MET B N 1
ATOM 821 C CA . MET B 1 1 ? 2.547 33.906 15.852 1 59.12 1 MET B CA 1
ATOM 822 C C . MET B 1 1 ? 1.074 33.938 15.461 1 59.12 1 MET B C 1
ATOM 824 O O . MET B 1 1 ? 0.219 34.281 16.281 1 59.12 1 MET B O 1
ATOM 828 N N . ASN B 1 2 ? 0.919 33.625 14.164 1 81 2 ASN B N 1
ATOM 829 C CA . ASN B 1 2 ? -0.418 33.719 13.594 1 81 2 ASN B CA 1
ATOM 830 C C . ASN B 1 2 ? -1.292 32.531 13.961 1 81 2 ASN B C 1
ATOM 832 O O . ASN B 1 2 ? -0.878 31.391 13.805 1 81 2 ASN B O 1
ATOM 836 N N . VAL B 1 3 ? -2.17 32.875 14.883 1 91.5 3 VAL B N 1
ATOM 837 C CA . VAL B 1 3 ? -3.162 31.875 15.305 1 91.5 3 VAL B CA 1
ATOM 838 C C . VAL B 1 3 ? -3.574 31.016 14.109 1 91.5 3 VAL B C 1
ATOM 840 O O . VAL B 1 3 ? -3.822 29.812 14.258 1 91.5 3 VAL B O 1
ATOM 843 N N . PHE B 1 4 ? -3.475 31.578 13.055 1 94.5 4 PHE B N 1
ATOM 844 C CA . PHE B 1 4 ? -3.877 30.891 11.828 1 94.5 4 PHE B CA 1
ATOM 845 C C . PHE B 1 4 ? -2.934 29.75 11.508 1 94.5 4 PHE B C 1
ATOM 847 O O . PHE B 1 4 ? -3.377 28.656 11.156 1 94.5 4 PHE B O 1
ATOM 854 N N . ILE B 1 5 ? -1.672 29.938 11.625 1 96.44 5 ILE B N 1
ATOM 855 C CA . ILE B 1 5 ? -0.686 28.906 11.359 1 96.44 5 ILE B CA 1
ATOM 856 C C . ILE B 1 5 ? -0.842 27.766 12.367 1 96.44 5 ILE B C 1
ATOM 858 O O . ILE B 1 5 ? -0.763 26.594 12.008 1 96.44 5 ILE B O 1
ATOM 862 N N . LYS B 1 6 ? -1.065 28.078 13.617 1 95.94 6 LYS B N 1
ATOM 863 C CA . LYS B 1 6 ? -1.264 27.047 14.633 1 95.94 6 LYS B CA 1
ATOM 864 C C . LYS B 1 6 ? -2.477 26.188 14.312 1 95.94 6 LYS B C 1
ATOM 866 O O . LYS B 1 6 ? -2.426 24.969 14.453 1 95.94 6 LYS B O 1
ATOM 871 N N . VAL B 1 7 ? -3.52 26.766 13.914 1 96.56 7 VAL B N 1
ATOM 872 C CA . VAL B 1 7 ? -4.727 26.047 13.547 1 96.56 7 VAL B CA 1
ATOM 873 C C . VAL B 1 7 ? -4.438 25.125 12.367 1 96.56 7 VAL B C 1
ATOM 875 O O . VAL B 1 7 ? -4.895 23.969 12.336 1 96.56 7 VAL B O 1
ATOM 878 N N . LEU B 1 8 ? -3.699 25.578 11.414 1 97.5 8 LEU B N 1
ATOM 879 C CA . LEU B 1 8 ? -3.334 24.766 10.266 1 97.5 8 LEU B CA 1
ATOM 880 C C . LEU B 1 8 ? -2.521 23.547 10.703 1 97.5 8 LEU B C 1
ATOM 882 O O . LEU B 1 8 ? -2.75 22.438 10.227 1 97.5 8 LEU B O 1
ATOM 886 N N . LYS B 1 9 ? -1.635 23.766 11.594 1 97.75 9 LYS B N 1
ATOM 887 C CA . LYS B 1 9 ? -0.81 22.672 12.086 1 97.75 9 LYS B CA 1
ATOM 888 C C . LYS B 1 9 ? -1.656 21.641 12.82 1 97.75 9 LYS B C 1
ATOM 890 O O . LYS B 1 9 ? -1.475 20.438 12.625 1 97.75 9 LYS B O 1
ATOM 895 N N . TRP B 1 10 ? -2.598 22.062 13.578 1 97.81 10 TRP B N 1
ATOM 896 C CA . TRP B 1 10 ? -3.516 21.141 14.234 1 97.81 10 TRP B CA 1
ATOM 897 C C . TRP B 1 10 ? -4.348 20.375 13.211 1 97.81 10 TRP B C 1
ATOM 899 O O . TRP B 1 10 ? -4.52 19.156 13.32 1 97.81 10 TRP B O 1
ATOM 909 N N . THR B 1 11 ? -4.758 21.016 12.227 1 97.88 11 THR B N 1
ATOM 910 C CA . THR B 1 11 ? -5.625 20.422 11.219 1 97.88 11 THR B CA 1
ATOM 911 C C . THR B 1 11 ? -4.879 19.359 10.422 1 97.88 11 THR B C 1
ATOM 913 O O . THR B 1 11 ? -5.422 18.281 10.156 1 97.88 11 THR B O 1
ATOM 916 N N . THR B 1 12 ? -3.666 19.656 10.062 1 97.94 12 THR B N 1
ATOM 917 C CA . THR B 1 12 ? -2.896 18.672 9.312 1 97.94 12 THR B CA 1
ATOM 918 C C . THR B 1 12 ? -2.646 17.438 10.156 1 97.94 12 THR B C 1
ATOM 920 O O . THR B 1 12 ? -2.729 16.312 9.656 1 97.94 12 THR B O 1
ATOM 923 N N . GLY B 1 13 ? -2.404 17.609 11.43 1 97.62 13 GLY B N 1
ATOM 924 C CA . GLY B 1 13 ? -2.219 16.469 12.305 1 97.62 13 GLY B CA 1
ATOM 925 C C . GLY B 1 13 ? -3.467 15.617 12.453 1 97.62 13 GLY B C 1
ATOM 926 O O . GLY B 1 13 ? -3.412 14.391 12.32 1 97.62 13 GLY B O 1
ATOM 927 N N . ILE B 1 14 ? -4.535 16.25 12.656 1 97.06 14 ILE B N 1
ATOM 928 C CA . ILE B 1 14 ? -5.812 15.578 12.844 1 97.06 14 ILE B CA 1
ATOM 929 C C . ILE B 1 14 ? -6.215 14.859 11.555 1 97.06 14 ILE B C 1
ATOM 931 O O . ILE B 1 14 ? -6.793 13.773 11.594 1 97.06 14 ILE B O 1
ATOM 935 N N . SER B 1 15 ? -5.871 15.484 10.453 1 95.38 15 SER B N 1
ATOM 936 C CA . SER B 1 15 ? -6.211 14.891 9.164 1 95.38 15 SER B CA 1
ATOM 937 C C . SER B 1 15 ? -5.566 13.523 9 1 95.38 15 SER B C 1
ATOM 939 O O . SER B 1 15 ? -6.16 12.617 8.406 1 95.38 15 SER B O 1
ATOM 941 N N . HIS B 1 16 ? -4.398 13.32 9.523 1 94.81 16 HIS B N 1
ATOM 942 C CA . HIS B 1 16 ? -3.732 12.023 9.43 1 94.81 16 HIS B CA 1
ATOM 943 C C . HIS B 1 16 ? -4.438 10.977 10.289 1 94.81 16 HIS B C 1
ATOM 945 O O . HIS B 1 16 ? -4.477 9.805 9.93 1 94.81 16 HIS B O 1
ATOM 951 N N . LEU B 1 17 ? -5.031 11.352 11.359 1 92.25 17 LEU B N 1
ATOM 952 C CA . LEU B 1 17 ? -5.816 10.438 12.188 1 92.25 17 LEU B CA 1
ATOM 953 C C . LEU B 1 17 ? -7.098 10.031 11.477 1 92.25 17 LEU B C 1
ATOM 955 O O . LEU B 1 17 ? -7.508 8.867 11.547 1 92.25 17 LEU B O 1
ATOM 959 N N . ILE B 1 18 ? -7.66 10.922 10.797 1 87.94 18 ILE B N 1
ATOM 960 C CA . ILE B 1 18 ? -8.898 10.664 10.07 1 87.94 18 ILE B CA 1
ATOM 961 C C . ILE B 1 18 ? -8.617 9.742 8.891 1 87.94 18 ILE B C 1
ATOM 963 O O . ILE B 1 18 ? -9.445 8.898 8.547 1 87.94 18 ILE B O 1
ATOM 967 N N . LEU B 1 19 ? -7.469 9.93 8.281 1 84.06 19 LEU B N 1
ATOM 968 C CA . LEU B 1 19 ? -7.121 9.125 7.109 1 84.06 19 LEU B CA 1
ATOM 969 C C . LEU B 1 19 ? -6.902 7.668 7.5 1 84.06 19 LEU B C 1
ATOM 971 O O . LEU B 1 19 ? -7.059 6.77 6.668 1 84.06 19 LEU B O 1
ATOM 975 N N . ILE B 1 20 ? -6.637 7.348 8.719 1 80.75 20 ILE B N 1
ATOM 976 C CA . ILE B 1 20 ? -6.398 5.98 9.164 1 80.75 20 ILE B CA 1
ATOM 977 C C . ILE B 1 20 ? -7.68 5.16 9.031 1 80.75 20 ILE B C 1
ATOM 979 O O . ILE B 1 20 ? -7.695 4.125 8.359 1 80.75 20 ILE B O 1
ATOM 983 N N . PRO B 1 21 ? -8.773 5.48 9.609 1 68.19 21 PRO B N 1
ATOM 984 C CA . PRO B 1 21 ? -10.008 4.703 9.445 1 68.19 21 PRO B CA 1
ATOM 985 C C . PRO B 1 21 ? -10.562 4.773 8.031 1 68.19 21 PRO B C 1
ATOM 987 O O . PRO B 1 21 ? -11.211 3.83 7.57 1 68.19 21 PRO B O 1
ATOM 990 N N . CYS B 1 22 ? -10.297 5.828 7.402 1 60.91 22 CYS B N 1
ATOM 991 C CA . CYS B 1 22 ? -10.805 5.945 6.039 1 60.91 22 CYS B CA 1
ATOM 992 C C . CYS B 1 22 ? -10.148 4.918 5.125 1 60.91 22 CYS B C 1
ATOM 994 O O . CYS B 1 22 ? -10.805 4.359 4.242 1 60.91 22 CYS B O 1
ATOM 996 N N . TYR B 1 23 ? -8.938 4.754 5.312 1 60 23 TYR B N 1
ATOM 997 C CA . TYR B 1 23 ? -8.242 3.748 4.52 1 60 23 TYR B CA 1
ATOM 998 C C . TYR B 1 23 ? -8.758 2.35 4.836 1 60 23 TYR B C 1
ATOM 1000 O O . TYR B 1 23 ? -8.844 1.495 3.953 1 60 23 TYR B O 1
ATOM 1008 N N . TYR B 1 24 ? -9.156 2.25 6.023 1 57.25 24 TYR B N 1
ATOM 1009 C CA . TYR B 1 24 ? -9.602 0.929 6.457 1 57.25 24 TYR B CA 1
ATOM 1010 C C . TYR B 1 24 ? -11.102 0.774 6.293 1 57.25 24 TYR B C 1
ATOM 1012 O O . TYR B 1 24 ? -11.594 -0.321 6.012 1 57.25 24 TYR B O 1
ATOM 1020 N N . LEU B 1 25 ? -11.742 1.791 6.695 1 53.41 25 LEU B N 1
ATOM 1021 C CA . LEU B 1 25 ? -13.195 1.638 6.785 1 53.41 25 LEU B CA 1
ATOM 1022 C C . LEU B 1 25 ? -13.859 1.951 5.449 1 53.41 25 LEU B C 1
ATOM 1024 O O . LEU B 1 25 ? -14.938 1.438 5.152 1 53.41 25 LEU B O 1
ATOM 1028 N N . THR B 1 26 ? -13.406 2.814 4.875 1 48.16 26 THR B N 1
ATOM 1029 C CA . THR B 1 26 ? -14.102 3.148 3.635 1 48.16 26 THR B CA 1
ATOM 1030 C C . THR B 1 26 ? -13.164 3.006 2.438 1 48.16 26 THR B C 1
ATOM 1032 O O . THR B 1 26 ? -12.875 3.986 1.748 1 48.16 26 THR B O 1
ATOM 1035 N N . PRO B 1 27 ? -12.492 1.789 2.471 1 48.5 27 PRO B N 1
ATOM 1036 C CA . PRO B 1 27 ? -11.57 1.618 1.349 1 48.5 27 PRO B CA 1
ATOM 1037 C C . PRO B 1 27 ? -12.188 2.002 0.008 1 48.5 27 PRO B C 1
ATOM 1039 O O . PRO B 1 27 ? -11.484 2.473 -0.89 1 48.5 27 PRO B O 1
ATOM 1042 N N . GLY B 1 28 ? -13.422 1.622 -0.017 1 44.88 28 GLY B N 1
ATOM 1043 C CA . GLY B 1 28 ? -14.156 2.035 -1.202 1 44.88 28 GLY B CA 1
ATOM 1044 C C . GLY B 1 28 ? -14.258 3.541 -1.346 1 44.88 28 GLY B C 1
ATOM 1045 O O . GLY B 1 28 ? -14.336 4.062 -2.461 1 44.88 28 GLY B O 1
ATOM 1046 N N . LEU B 1 29 ? -14.531 4.09 -0.264 1 43.81 29 LEU B N 1
ATOM 1047 C CA . LEU B 1 29 ? -14.789 5.523 -0.25 1 43.81 29 LEU B CA 1
ATOM 1048 C C . LEU B 1 29 ? -13.492 6.316 -0.343 1 43.81 29 LEU B C 1
ATOM 1050 O O . LEU B 1 29 ? -13.5 7.5 -0.682 1 43.81 29 LEU B O 1
ATOM 1054 N N . VAL B 1 30 ? -12.5 5.816 0.318 1 44.72 30 VAL B N 1
ATOM 1055 C CA . VAL B 1 30 ? -11.266 6.566 0.129 1 44.72 30 VAL B CA 1
ATOM 1056 C C . VAL B 1 30 ? -10.984 6.742 -1.362 1 44.72 30 VAL B C 1
ATOM 1058 O O . VAL B 1 30 ? -9.992 7.363 -1.748 1 44.72 30 VAL B O 1
ATOM 1061 N N . ASP B 1 31 ? -11.484 5.75 -2.164 1 47.78 31 ASP B N 1
ATOM 1062 C CA . ASP B 1 31 ? -11.266 6.168 -3.545 1 47.78 31 ASP B CA 1
ATOM 1063 C C . ASP B 1 31 ? -11.789 7.586 -3.775 1 47.78 31 ASP B C 1
ATOM 1065 O O . ASP B 1 31 ? -11.977 8.008 -4.918 1 47.78 31 ASP B O 1
ATOM 1069 N N . LEU B 1 32 ? -12.242 8.094 -2.775 1 54.25 32 LEU B N 1
ATOM 1070 C CA . LEU B 1 32 ? -12.625 9.391 -3.322 1 54.25 32 LEU B CA 1
ATOM 1071 C C . LEU B 1 32 ? -11.562 9.914 -4.281 1 54.25 32 LEU B C 1
ATOM 1073 O O . LEU B 1 32 ? -11.141 11.07 -4.18 1 54.25 32 LEU B O 1
ATOM 1077 N N . TYR B 1 33 ? -11.188 8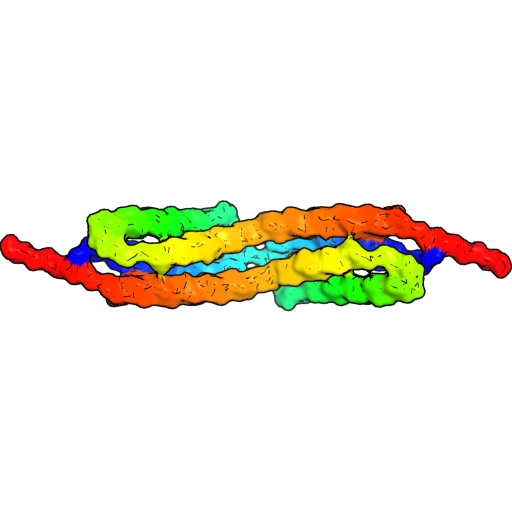.898 -5.105 1 57.97 33 TYR B N 1
ATOM 1078 C CA . TYR B 1 33 ? -10.328 9.195 -6.254 1 57.97 33 TYR B CA 1
ATOM 1079 C C . TYR B 1 33 ? -9.07 9.938 -5.82 1 57.97 33 TYR B C 1
ATOM 1081 O O . TYR B 1 33 ? -8.617 10.859 -6.5 1 57.97 33 TYR B O 1
ATOM 1089 N N . GLY B 1 34 ? -8.664 9.664 -4.543 1 71.06 34 GLY B N 1
ATOM 1090 C CA . GLY B 1 34 ? -7.414 10.312 -4.195 1 71.06 34 GLY B CA 1
ATOM 1091 C C . GLY B 1 34 ? -7.598 11.734 -3.697 1 71.06 34 GLY B C 1
ATOM 1092 O O . GLY B 1 34 ? -6.629 12.398 -3.328 1 71.06 34 GLY B O 1
ATOM 1093 N N . ILE B 1 35 ? -8.812 12.117 -3.518 1 80.5 35 ILE B N 1
ATOM 1094 C CA . ILE B 1 35 ? -9.078 13.516 -3.182 1 80.5 35 ILE B CA 1
ATOM 1095 C C . ILE B 1 35 ? -8.648 13.789 -1.742 1 80.5 35 ILE B C 1
ATOM 1097 O O . ILE B 1 35 ? -7.961 14.781 -1.473 1 80.5 35 ILE B O 1
ATOM 1101 N N . PRO B 1 36 ? -8.969 12.859 -0.88 1 84.12 36 PRO B N 1
ATOM 1102 C CA . PRO B 1 36 ? -8.578 13.164 0.497 1 84.12 36 PRO B CA 1
ATOM 1103 C C . PRO B 1 36 ? -7.066 13.266 0.671 1 84.12 36 PRO B C 1
ATOM 1105 O O . PRO B 1 36 ? -6.566 14.25 1.229 1 84.12 36 PRO B O 1
ATOM 1108 N N . PRO B 1 37 ? -6.348 12.336 0.152 1 87.44 37 PRO B N 1
ATOM 1109 C CA . PRO B 1 37 ? -4.898 12.492 0.305 1 87.44 37 PRO B CA 1
ATOM 1110 C C . PRO B 1 37 ? -4.363 13.734 -0.402 1 87.44 37 PRO B C 1
ATOM 1112 O O . PRO B 1 37 ? -3.434 14.383 0.094 1 87.44 37 PRO B O 1
ATOM 1115 N N . LEU B 1 38 ? -4.961 14.109 -1.518 1 90 38 LEU B N 1
ATOM 1116 C CA . LEU B 1 38 ? -4.504 15.297 -2.24 1 90 38 LEU B CA 1
ATOM 1117 C C . LEU B 1 38 ? -4.781 16.562 -1.439 1 90 38 LEU B C 1
ATOM 1119 O O . LEU B 1 38 ? -3.969 17.484 -1.432 1 90 38 LEU B O 1
ATOM 1123 N N . THR B 1 39 ? -5.93 16.578 -0.837 1 92.69 39 THR B N 1
ATOM 1124 C CA . THR B 1 39 ? -6.289 17.734 -0.019 1 92.69 39 THR B CA 1
ATOM 1125 C C . THR B 1 39 ? -5.332 17.875 1.159 1 92.69 39 THR B C 1
ATOM 1127 O O . THR B 1 39 ? -4.891 18.984 1.477 1 92.69 39 THR B O 1
ATOM 1130 N N . VAL B 1 40 ? -4.969 16.75 1.731 1 95.88 40 VAL B N 1
ATOM 1131 C CA . VAL B 1 40 ? -4.082 16.797 2.891 1 95.88 40 VAL B CA 1
ATOM 1132 C C . VAL B 1 40 ? -2.684 17.234 2.457 1 95.88 40 VAL B C 1
ATOM 1134 O O . VAL B 1 40 ? -2.025 18.016 3.15 1 95.88 40 VAL B O 1
ATOM 1137 N N . ILE B 1 41 ? -2.264 16.859 1.267 1 96.81 41 ILE B N 1
ATOM 1138 C CA . ILE B 1 41 ? -0.975 17.297 0.736 1 96.81 41 ILE B CA 1
ATOM 1139 C C . ILE B 1 41 ? -0.98 18.797 0.528 1 96.81 41 ILE B C 1
ATOM 1141 O O . ILE B 1 41 ? -0.02 19.484 0.888 1 96.81 41 ILE B O 1
ATOM 1145 N N . THR B 1 42 ? -2.09 19.266 0.005 1 97.44 42 THR B N 1
ATOM 1146 C CA . THR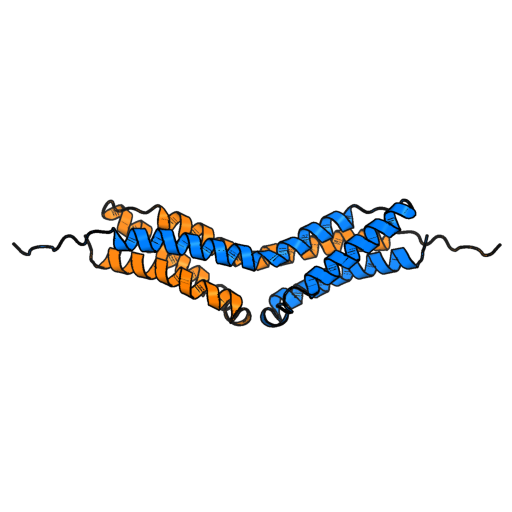 B 1 42 ? -2.219 20.703 -0.21 1 97.44 42 THR B CA 1
ATOM 1147 C C . THR B 1 42 ? -2.146 21.453 1.114 1 97.44 42 THR B C 1
ATOM 1149 O O . THR B 1 42 ? -1.492 22.5 1.208 1 97.44 42 THR B O 1
ATOM 1152 N N . LEU B 1 43 ? -2.777 20.953 2.053 1 97.75 43 LEU B N 1
ATOM 1153 C CA . LEU B 1 43 ? -2.754 21.578 3.375 1 97.75 43 LEU B CA 1
ATOM 1154 C C . LEU B 1 43 ? -1.332 21.641 3.92 1 97.75 43 LEU B C 1
ATOM 1156 O O . LEU B 1 43 ? -0.932 22.641 4.508 1 97.75 43 LEU B O 1
ATOM 1160 N N . HIS B 1 44 ? -0.577 20.578 3.736 1 98.56 44 HIS B N 1
ATOM 1161 C CA . HIS B 1 44 ? 0.812 20.562 4.18 1 98.56 44 HIS B CA 1
ATOM 1162 C C . HIS B 1 44 ? 1.633 21.625 3.449 1 98.56 44 HIS B C 1
ATOM 1164 O O . HIS B 1 44 ? 2.438 22.328 4.066 1 98.56 44 HIS B O 1
ATOM 1170 N N . ILE B 1 45 ? 1.388 21.688 2.189 1 98.56 45 ILE B N 1
ATOM 1171 C CA . ILE B 1 45 ? 2.129 22.656 1.389 1 98.56 45 ILE B CA 1
ATOM 1172 C C . ILE B 1 45 ? 1.808 24.062 1.864 1 98.56 45 ILE B C 1
ATOM 1174 O O . ILE B 1 45 ? 2.713 24.875 2.09 1 98.56 45 ILE B O 1
ATOM 1178 N N . ILE B 1 46 ? 0.61 24.406 2.027 1 98.44 46 ILE B N 1
ATOM 1179 C CA . ILE B 1 46 ? 0.186 25.703 2.516 1 98.44 46 ILE B CA 1
ATOM 1180 C C . ILE B 1 46 ? 0.802 25.969 3.889 1 98.44 46 ILE B C 1
ATOM 1182 O O . ILE B 1 46 ? 1.314 27.062 4.145 1 98.44 46 ILE B O 1
ATOM 1186 N N . THR B 1 47 ? 0.771 25 4.723 1 98 47 THR B N 1
ATOM 1187 C CA . THR B 1 47 ? 1.316 25.156 6.066 1 98 47 THR B CA 1
ATOM 1188 C C . THR B 1 47 ? 2.818 25.422 6.012 1 98 47 THR B C 1
ATOM 1190 O O . THR B 1 47 ? 3.332 26.266 6.742 1 98 47 THR B O 1
ATOM 1193 N N . ILE B 1 48 ? 3.496 24.734 5.141 1 98.31 48 ILE B N 1
ATOM 1194 C CA . ILE B 1 48 ? 4.938 24.922 5.012 1 98.31 48 ILE B CA 1
ATOM 1195 C C . ILE B 1 48 ? 5.227 26.359 4.555 1 98.31 48 ILE B C 1
ATOM 1197 O O . ILE B 1 48 ? 6.09 27.031 5.117 1 98.31 48 ILE B O 1
ATOM 1201 N N . LEU B 1 49 ? 4.48 26.766 3.605 1 98.06 49 LEU B N 1
ATOM 1202 C CA . LEU B 1 49 ? 4.703 28.094 3.064 1 98.06 49 LEU B CA 1
ATOM 1203 C C . LEU B 1 49 ? 4.48 29.172 4.133 1 98.06 49 LEU B C 1
ATOM 1205 O O . LEU B 1 49 ? 5.297 30.078 4.297 1 98.06 49 LEU B O 1
ATOM 1209 N N . LEU B 1 50 ? 3.412 29.125 4.844 1 97.19 50 LEU B N 1
ATOM 1210 C CA . LEU B 1 50 ? 3.082 30.125 5.859 1 97.19 50 LEU B CA 1
ATOM 1211 C C . LEU B 1 50 ? 4.004 30 7.066 1 97.19 50 LEU B C 1
ATOM 1213 O O . LEU B 1 50 ? 4.406 31 7.652 1 97.19 50 LEU B O 1
ATOM 1217 N N . ALA B 1 51 ? 4.359 28.797 7.418 1 96.75 51 ALA B N 1
ATOM 1218 C CA . ALA B 1 51 ? 5.262 28.562 8.547 1 96.75 51 ALA B CA 1
ATOM 1219 C C . ALA B 1 51 ? 6.66 29.094 8.242 1 96.75 51 ALA B C 1
ATOM 1221 O O . ALA B 1 51 ? 7.312 29.672 9.117 1 96.75 51 ALA B O 1
ATOM 1222 N N . LYS B 1 52 ? 7.086 28.844 7.066 1 96.75 52 LYS B N 1
ATOM 1223 C CA . LYS B 1 52 ? 8.398 29.359 6.676 1 96.75 52 LYS B CA 1
ATOM 1224 C C . LYS B 1 52 ? 8.445 30.875 6.762 1 96.75 52 LYS B C 1
ATOM 1226 O O . LYS B 1 52 ? 9.453 31.453 7.191 1 96.75 52 LYS B O 1
ATOM 1231 N N . LYS B 1 53 ? 7.441 31.547 6.352 1 95.75 53 LYS B N 1
ATOM 1232 C CA . LYS B 1 53 ? 7.359 33 6.402 1 95.75 53 LYS B CA 1
ATOM 1233 C C . LYS B 1 53 ? 7.52 33.531 7.832 1 95.75 53 LYS B C 1
ATOM 1235 O O . LYS B 1 53 ? 8.07 34.594 8.055 1 95.75 53 LYS B O 1
ATOM 1240 N N . GLU B 1 54 ? 7.055 32.75 8.773 1 94.62 54 GLU B N 1
ATOM 1241 C CA . GLU B 1 54 ? 7.082 33.156 10.18 1 94.62 54 GLU B CA 1
ATOM 1242 C C . GLU B 1 54 ? 8.211 32.469 10.93 1 94.62 54 GLU B C 1
ATOM 1244 O O . GLU B 1 54 ? 8.266 32.531 12.164 1 94.62 54 GLU B O 1
ATOM 1249 N N . ASP B 1 55 ? 9.078 31.703 10.172 1 94.56 55 ASP B N 1
ATOM 1250 C CA . ASP B 1 55 ? 10.242 31.031 10.727 1 94.56 55 ASP B CA 1
ATOM 1251 C C . ASP B 1 55 ? 9.836 29.984 11.773 1 94.56 55 ASP B C 1
ATOM 1253 O O . ASP B 1 55 ? 10.422 29.938 12.852 1 94.56 55 ASP B O 1
ATOM 1257 N N . MET B 1 56 ? 8.812 29.344 11.453 1 95.25 56 MET B N 1
ATOM 1258 C CA . MET B 1 56 ? 8.328 28.25 12.312 1 95.25 56 MET B CA 1
ATOM 1259 C C . MET B 1 56 ? 8.773 26.906 11.773 1 95.25 56 MET B C 1
ATOM 1261 O O . MET B 1 56 ? 9.203 26.797 10.625 1 95.25 56 MET B O 1
ATOM 1265 N N . ASN B 1 57 ? 8.688 25.922 12.609 1 96.44 57 ASN B N 1
ATOM 1266 C CA . ASN B 1 57 ? 9.07 24.562 12.266 1 96.44 57 ASN B CA 1
ATOM 1267 C C . ASN B 1 57 ? 8.203 24 11.148 1 96.44 57 ASN B C 1
ATOM 1269 O O . ASN B 1 57 ? 6.973 24.094 11.195 1 96.44 57 ASN B O 1
ATOM 1273 N N . THR B 1 58 ? 8.898 23.344 10.125 1 98.12 58 THR B N 1
ATOM 1274 C CA . THR B 1 58 ? 8.18 22.797 8.984 1 98.12 58 THR B CA 1
ATOM 1275 C C . THR B 1 58 ? 8.484 21.312 8.82 1 98.12 58 THR B C 1
ATOM 1277 O O . THR B 1 58 ? 7.863 20.641 7.992 1 98.12 58 THR B O 1
ATOM 1280 N N . TYR B 1 59 ? 9.32 20.797 9.523 1 97.69 59 TYR B N 1
ATOM 1281 C CA . TYR B 1 59 ? 9.836 19.438 9.344 1 97.69 59 TYR B CA 1
ATOM 1282 C C . TYR B 1 59 ? 8.711 18.422 9.398 1 97.69 59 TYR B C 1
ATOM 1284 O O . TYR B 1 59 ? 8.586 17.578 8.508 1 97.69 59 TYR B O 1
ATOM 1292 N N . PRO B 1 60 ? 7.859 18.484 10.383 1 98.25 60 PRO B N 1
ATOM 1293 C CA . PRO B 1 60 ? 6.785 17.484 10.43 1 98.25 60 PRO B CA 1
ATOM 1294 C C . PRO B 1 60 ? 5.883 17.531 9.203 1 98.25 60 PRO B C 1
ATOM 1296 O O . PRO B 1 60 ? 5.316 16.516 8.805 1 98.25 60 PRO B O 1
ATOM 1299 N N . HIS B 1 61 ? 5.785 18.625 8.578 1 98.81 61 HIS B N 1
ATOM 1300 C CA . HIS B 1 61 ? 4.914 18.766 7.418 1 98.81 61 HIS B CA 1
ATOM 1301 C C . HIS B 1 61 ? 5.547 18.125 6.18 1 98.81 61 HIS B C 1
ATOM 1303 O O . HIS B 1 61 ? 4.844 17.609 5.312 1 98.81 61 HIS B O 1
ATOM 1309 N N . TYR B 1 62 ? 6.863 18.188 6.129 1 98.25 62 TYR B N 1
ATOM 1310 C CA . TYR B 1 62 ? 7.527 17.391 5.098 1 98.25 62 TYR B CA 1
ATOM 1311 C C . TYR B 1 62 ? 7.254 15.906 5.285 1 98.25 62 TYR B C 1
ATOM 1313 O O . TYR B 1 62 ? 6.961 15.195 4.324 1 98.25 62 TYR B O 1
ATOM 1321 N N . ILE B 1 63 ? 7.332 15.43 6.508 1 97.62 63 ILE B N 1
ATOM 1322 C CA . ILE B 1 63 ? 7.035 14.039 6.832 1 97.62 63 ILE B CA 1
ATOM 1323 C C . ILE B 1 63 ? 5.598 13.711 6.445 1 97.62 63 ILE B C 1
ATOM 1325 O O . ILE B 1 63 ? 5.336 12.672 5.824 1 97.62 63 ILE B O 1
ATOM 1329 N N . GLY B 1 64 ? 4.656 14.602 6.766 1 97.75 64 GLY B N 1
ATOM 1330 C CA . GLY B 1 64 ? 3.256 14.391 6.434 1 97.75 64 GLY B CA 1
ATOM 1331 C C . GLY B 1 64 ? 3.018 14.227 4.945 1 97.75 64 GLY B C 1
ATOM 1332 O O . GLY B 1 64 ? 2.229 13.375 4.527 1 97.75 64 GLY B O 1
ATOM 1333 N N . ILE B 1 65 ? 3.705 15 4.152 1 97.56 65 ILE B N 1
ATOM 1334 C CA . ILE B 1 65 ? 3.562 14.914 2.703 1 97.56 65 ILE B CA 1
ATOM 1335 C C . ILE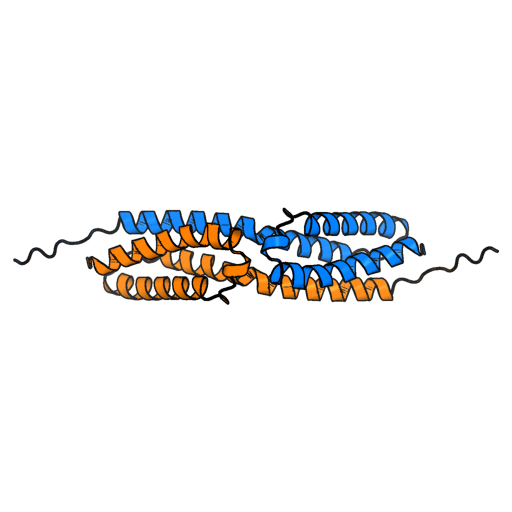 B 1 65 ? 4.051 13.555 2.215 1 97.56 65 ILE B C 1
ATOM 1337 O O . ILE B 1 65 ? 3.363 12.875 1.446 1 97.56 65 ILE B O 1
ATOM 1341 N N . ILE B 1 66 ? 5.191 13.141 2.703 1 96.69 66 ILE B N 1
ATOM 1342 C CA . ILE B 1 66 ? 5.773 11.867 2.287 1 96.69 66 ILE B CA 1
ATOM 1343 C C . ILE B 1 66 ? 4.84 10.727 2.67 1 96.69 66 ILE B C 1
ATOM 1345 O O . ILE B 1 66 ? 4.566 9.836 1.857 1 96.69 66 ILE B O 1
ATOM 1349 N N . VAL B 1 67 ? 4.371 10.75 3.828 1 94.19 67 VAL B N 1
ATOM 1350 C CA . VAL B 1 67 ? 3.482 9.703 4.324 1 94.19 67 VAL B CA 1
ATOM 1351 C C . VAL B 1 67 ? 2.199 9.688 3.498 1 94.19 67 VAL B C 1
ATOM 1353 O O . VAL B 1 67 ? 1.688 8.617 3.16 1 94.19 67 VAL B O 1
ATOM 1356 N N . THR B 1 68 ? 1.66 10.797 3.109 1 93.19 68 THR B N 1
ATOM 1357 C CA . THR B 1 68 ? 0.417 10.875 2.348 1 93.19 68 THR B CA 1
ATOM 1358 C C . THR B 1 68 ? 0.624 10.367 0.924 1 93.19 68 THR B C 1
ATOM 1360 O O . THR B 1 68 ? -0.275 9.758 0.34 1 93.19 68 THR B O 1
ATOM 1363 N N . LEU B 1 69 ? 1.805 10.531 0.37 1 91.12 69 LEU B N 1
ATOM 1364 C CA . LEU B 1 69 ? 2.104 10.039 -0.969 1 91.12 69 LEU B CA 1
ATOM 1365 C C . LEU B 1 69 ? 2.049 8.516 -1.006 1 91.12 69 LEU B C 1
ATOM 1367 O O . LEU B 1 69 ? 1.761 7.922 -2.049 1 91.12 69 LEU B O 1
ATOM 1371 N N . VAL B 1 70 ? 2.324 7.957 0.199 1 87.44 70 VAL B N 1
ATOM 1372 C CA . VAL B 1 70 ? 2.262 6.504 0.303 1 87.44 70 VAL B CA 1
ATOM 1373 C C . VAL B 1 70 ? 0.834 6.027 0.042 1 87.44 70 VAL B C 1
ATOM 1375 O O . VAL B 1 70 ? 0.617 4.875 -0.337 1 87.44 70 VAL B O 1
ATOM 1378 N N . ALA B 1 71 ? -0.139 6.898 0.185 1 80.44 71 ALA B N 1
ATOM 1379 C CA . ALA B 1 71 ? -1.541 6.559 -0.042 1 80.44 71 ALA B CA 1
ATOM 1380 C C . ALA B 1 71 ? -1.776 6.137 -1.489 1 80.44 71 ALA B C 1
ATOM 1382 O O . ALA B 1 71 ? -2.771 5.477 -1.797 1 80.44 71 ALA B O 1
ATOM 1383 N N . PHE B 1 72 ? -0.842 6.438 -2.43 1 79.12 72 PHE B N 1
ATOM 1384 C CA . PHE B 1 72 ? -1 6.125 -3.846 1 79.12 72 PHE B CA 1
ATOM 1385 C C . PHE B 1 72 ? -0.341 4.789 -4.18 1 79.12 72 PHE B C 1
ATOM 1387 O O . PHE B 1 72 ? -0.272 4.402 -5.348 1 79.12 72 PHE B O 1
ATOM 1394 N N . PHE B 1 73 ? -0.133 4.062 -3.125 1 81.94 73 PHE B N 1
ATOM 1395 C CA . PHE B 1 73 ? 0.52 2.764 -3.234 1 81.94 73 PHE B CA 1
ATOM 1396 C C . PHE B 1 73 ? -0.355 1.78 -4.004 1 81.94 73 PHE B C 1
ATOM 1398 O O . PHE B 1 73 ? 0.154 0.939 -4.746 1 81.94 73 PHE B O 1
ATOM 1405 N N . PRO B 1 74 ? -1.593 1.795 -3.857 1 78.19 74 PRO B N 1
ATOM 1406 C CA . PRO B 1 74 ? -2.428 0.831 -4.578 1 78.19 74 PRO B CA 1
ATOM 1407 C C . PRO B 1 74 ? -2.172 0.839 -6.082 1 78.19 74 PRO B C 1
ATOM 1409 O O . PRO B 1 74 ? -2.227 -0.211 -6.73 1 78.19 74 PRO B O 1
ATOM 1412 N N . TYR B 1 75 ? -1.862 1.958 -6.621 1 82.38 75 TYR B N 1
ATOM 1413 C CA . TYR B 1 75 ? -1.571 2.02 -8.047 1 82.38 75 TYR B CA 1
ATOM 1414 C C . TYR B 1 75 ? -0.277 1.283 -8.375 1 82.38 75 TYR B C 1
ATOM 1416 O O . TYR B 1 75 ? -0.179 0.612 -9.406 1 82.38 75 TYR B O 1
ATOM 1424 N N . ILE B 1 76 ? 0.656 1.454 -7.531 1 84.5 76 ILE B N 1
ATOM 1425 C CA . ILE B 1 76 ? 1.915 0.731 -7.672 1 84.5 76 ILE B CA 1
ATOM 1426 C C . ILE B 1 76 ? 1.664 -0.771 -7.555 1 84.5 76 ILE B C 1
ATOM 1428 O O . ILE B 1 76 ? 2.227 -1.562 -8.312 1 84.5 76 ILE B O 1
ATOM 1432 N N . ASP B 1 77 ? 0.812 -1.104 -6.625 1 86.44 77 ASP B N 1
ATOM 1433 C CA . ASP B 1 77 ? 0.491 -2.51 -6.391 1 86.44 77 ASP B CA 1
ATOM 1434 C C . ASP B 1 77 ? -0.137 -3.143 -7.629 1 86.44 77 ASP B C 1
ATOM 1436 O O . ASP B 1 77 ? 0.178 -4.281 -7.977 1 86.44 77 ASP B O 1
ATOM 1440 N N . ILE B 1 78 ? -0.979 -2.473 -8.297 1 87.5 78 ILE B N 1
ATOM 1441 C CA . ILE B 1 78 ? -1.613 -2.955 -9.516 1 87.5 78 ILE B CA 1
ATOM 1442 C C . ILE B 1 78 ? -0.545 -3.273 -10.562 1 87.5 78 ILE B C 1
ATOM 1444 O O . ILE B 1 78 ? -0.578 -4.336 -11.188 1 87.5 78 ILE B O 1
ATOM 1448 N N . VAL B 1 79 ? 0.398 -2.314 -10.75 1 90.38 79 VAL B N 1
ATOM 1449 C CA . VAL B 1 79 ? 1.456 -2.48 -11.734 1 90.38 79 VAL B CA 1
ATOM 1450 C C . VAL B 1 79 ? 2.307 -3.699 -11.383 1 90.38 79 VAL B C 1
ATOM 1452 O O . VAL B 1 79 ? 2.648 -4.5 -12.258 1 90.38 79 VAL B O 1
ATOM 1455 N N . LEU B 1 80 ? 2.592 -3.871 -10.133 1 94.44 80 LEU B N 1
ATOM 1456 C CA . LEU B 1 80 ? 3.4 -5 -9.688 1 94.44 80 LEU B CA 1
ATOM 1457 C C . LEU B 1 80 ? 2.697 -6.32 -9.977 1 94.44 80 LEU B C 1
ATOM 1459 O O . LEU B 1 80 ? 3.33 -7.281 -10.422 1 94.44 80 LEU B O 1
ATOM 1463 N N . HIS B 1 81 ? 1.419 -6.348 -9.695 1 94.31 81 HIS B N 1
ATOM 1464 C CA . HIS B 1 81 ? 0.677 -7.578 -9.961 1 94.31 81 HIS B CA 1
ATOM 1465 C C . HIS B 1 81 ? 0.601 -7.863 -11.453 1 94.31 81 HIS B C 1
ATOM 1467 O O . HIS B 1 81 ? 0.643 -9.023 -11.867 1 94.31 81 HIS B O 1
ATOM 1473 N N . MET B 1 82 ? 0.532 -6.828 -12.312 1 94.69 82 MET B N 1
ATOM 1474 C CA . MET B 1 82 ? 0.55 -7.027 -13.758 1 94.69 82 MET B CA 1
ATOM 1475 C C . MET B 1 82 ? 1.88 -7.621 -14.211 1 94.69 82 MET B C 1
ATOM 1477 O O . MET B 1 82 ? 1.905 -8.562 -15.008 1 94.69 82 MET B O 1
ATOM 1481 N N . ILE B 1 83 ? 2.9 -7.078 -13.711 1 96.44 83 ILE B N 1
ATOM 1482 C CA . ILE B 1 83 ? 4.23 -7.562 -14.055 1 96.44 83 ILE B CA 1
ATOM 1483 C C . ILE B 1 83 ? 4.379 -9.016 -13.609 1 96.44 83 ILE B C 1
ATOM 1485 O O . ILE B 1 83 ? 4.82 -9.867 -14.383 1 96.44 83 ILE B O 1
ATOM 1489 N N . ALA B 1 84 ? 3.996 -9.266 -12.375 1 97.44 84 ALA B N 1
ATOM 1490 C CA . ALA B 1 84 ? 4.078 -10.641 -11.875 1 97.44 84 ALA B CA 1
ATOM 1491 C C . ALA B 1 84 ? 3.238 -11.586 -12.727 1 97.44 84 ALA B C 1
ATOM 1493 O O . ALA B 1 84 ? 3.693 -12.672 -13.086 1 97.44 84 ALA B O 1
ATOM 1494 N N . ALA B 1 85 ? 2.039 -11.133 -13.055 1 97.5 85 ALA B N 1
ATOM 1495 C CA . ALA B 1 85 ? 1.17 -11.977 -13.875 1 97.5 85 ALA B CA 1
ATOM 1496 C C . ALA B 1 85 ? 1.825 -12.297 -15.219 1 97.5 85 ALA B C 1
ATOM 1498 O O . ALA B 1 85 ? 1.797 -13.445 -15.672 1 97.5 85 ALA B O 1
ATOM 1499 N N . ILE B 1 86 ? 2.436 -11.312 -15.812 1 97.75 86 ILE B N 1
ATOM 1500 C CA . ILE B 1 86 ? 3.084 -11.516 -17.094 1 97.75 86 ILE B CA 1
ATOM 1501 C C . ILE B 1 86 ? 4.191 -12.555 -16.969 1 97.75 86 ILE B C 1
ATOM 1503 O O . ILE B 1 86 ? 4.246 -13.516 -17.75 1 97.75 86 ILE B O 1
ATOM 1507 N N . PHE B 1 87 ? 5.055 -12.5 -16.016 1 97.69 87 PHE B N 1
ATOM 1508 C CA . PHE B 1 87 ? 6.152 -13.445 -15.812 1 97.69 87 PHE B CA 1
ATOM 1509 C C . PHE B 1 87 ? 5.621 -14.836 -15.5 1 97.69 87 PHE B C 1
ATOM 1511 O O . PHE B 1 87 ? 6.137 -15.828 -16.016 1 97.69 87 PHE B O 1
ATOM 1518 N N . LEU B 1 88 ? 4.637 -14.938 -14.727 1 98.25 88 LEU B N 1
ATOM 1519 C CA . LEU B 1 88 ? 4.098 -16.219 -14.305 1 98.25 88 LEU B CA 1
ATOM 1520 C C . LEU B 1 88 ? 3.383 -16.922 -15.461 1 98.25 88 LEU B C 1
ATOM 1522 O O . LEU B 1 88 ? 3.535 -18.125 -15.656 1 98.25 88 LEU B O 1
ATOM 1526 N N . LEU B 1 89 ? 2.668 -16.125 -16.172 1 98 89 LEU B N 1
ATOM 1527 C CA . LEU B 1 89 ? 1.928 -16.703 -17.281 1 98 89 LEU B CA 1
ATOM 1528 C C . LEU B 1 89 ? 2.873 -17.125 -18.391 1 98 89 LEU B C 1
ATOM 1530 O O . LEU B 1 89 ? 2.668 -18.172 -19.031 1 98 89 LEU B O 1
ATOM 1534 N N . LEU B 1 90 ? 3.895 -16.375 -18.641 1 97.75 90 LEU B N 1
ATOM 1535 C CA . LEU B 1 90 ? 4.895 -16.781 -19.625 1 97.75 90 LEU B CA 1
ATOM 1536 C C . LEU B 1 90 ? 5.594 -18.062 -19.188 1 97.75 90 LEU B C 1
ATOM 1538 O O . LEU B 1 90 ? 5.848 -18.953 -20 1 97.75 90 LEU B O 1
ATOM 1542 N N . ASP B 1 91 ? 5.891 -18.156 -17.938 1 97.69 91 ASP B N 1
ATOM 1543 C CA . ASP B 1 91 ? 6.488 -19.359 -17.375 1 97.69 91 ASP B CA 1
ATOM 1544 C C . ASP B 1 91 ? 5.562 -20.562 -17.531 1 97.69 91 ASP B C 1
ATOM 1546 O O . ASP B 1 91 ? 5.996 -21.641 -17.938 1 97.69 91 ASP B O 1
ATOM 1550 N N . ALA B 1 92 ? 4.309 -20.359 -17.266 1 97.31 92 ALA B N 1
ATOM 1551 C CA . ALA B 1 92 ? 3.328 -21.438 -17.391 1 97.31 92 ALA B CA 1
ATOM 1552 C C . ALA B 1 92 ? 3.221 -21.891 -18.844 1 97.31 92 ALA B C 1
ATOM 1554 O O . ALA B 1 92 ? 3.188 -23.094 -19.125 1 97.31 92 ALA B O 1
ATOM 1555 N N . ALA B 1 93 ? 3.223 -20.984 -19.703 1 96.56 93 ALA B N 1
ATOM 1556 C CA . ALA B 1 93 ? 3.092 -21.281 -21.125 1 96.56 93 ALA B CA 1
ATOM 1557 C C . ALA B 1 93 ? 4.316 -22.031 -21.656 1 96.56 93 ALA B C 1
ATOM 1559 O O . ALA B 1 93 ? 4.203 -22.875 -22.547 1 96.56 93 ALA B O 1
ATOM 1560 N N . SER B 1 94 ? 5.43 -21.781 -21.078 1 95 94 SER B N 1
ATOM 1561 C CA . SER B 1 94 ? 6.684 -22.344 -21.562 1 95 94 SER B CA 1
ATOM 1562 C C . SER B 1 94 ? 6.977 -23.688 -20.922 1 95 94 SER B C 1
ATOM 1564 O O . SER B 1 94 ? 7.961 -24.359 -21.25 1 95 94 SER B O 1
ATOM 1566 N N . THR B 1 95 ? 6.203 -23.984 -19.922 1 92.56 95 THR B N 1
ATOM 1567 C CA . THR B 1 95 ? 6.426 -25.25 -19.234 1 92.56 95 THR B CA 1
ATOM 1568 C C . THR B 1 95 ? 5.957 -26.422 -20.109 1 92.56 95 THR B C 1
ATOM 1570 O O . THR B 1 95 ? 4.805 -26.453 -20.531 1 92.56 95 THR B O 1
ATOM 1573 N N . ASN B 1 96 ? 6.789 -27.391 -20.516 1 82.31 96 ASN B N 1
ATOM 1574 C CA . ASN B 1 96 ? 6.512 -28.531 -21.375 1 82.31 96 ASN B CA 1
ATOM 1575 C C . ASN B 1 96 ? 5.957 -29.719 -20.578 1 82.31 96 ASN B C 1
ATOM 1577 O O . ASN B 1 96 ? 6.434 -30 -19.484 1 82.31 96 ASN B O 1
ATOM 1581 N N . THR B 1 97 ? 4.793 -30.125 -20.891 1 73.81 97 THR B N 1
ATOM 1582 C CA . THR B 1 97 ? 4.18 -31.297 -20.281 1 73.81 97 THR B CA 1
ATOM 1583 C C . THR B 1 97 ? 4.707 -32.562 -20.906 1 73.81 97 THR B C 1
ATOM 1585 O O . THR B 1 97 ? 4.855 -32.656 -22.141 1 73.81 97 THR B O 1
ATOM 1588 N N . LYS B 1 98 ? 5.777 -33.25 -20.406 1 64.12 98 LYS B N 1
ATOM 1589 C CA . LYS B 1 98 ? 6.188 -34.531 -20.938 1 64.12 98 LYS B CA 1
ATOM 1590 C C . LYS B 1 98 ? 5.027 -35.531 -20.922 1 64.12 98 LYS B C 1
ATOM 1592 O O . LYS B 1 98 ? 4.336 -35.656 -19.906 1 64.12 98 LYS B O 1
ATOM 1597 N N . LYS B 1 99 ? 4.398 -35.844 -22.078 1 57.78 99 LYS B N 1
ATOM 1598 C CA . LYS B 1 99 ? 3.443 -36.938 -22.281 1 57.78 99 LYS B CA 1
ATOM 1599 C C . LYS B 1 99 ? 4 -38.25 -21.781 1 57.78 99 LYS B C 1
ATOM 1601 O O . LYS B 1 99 ? 5.137 -38.625 -22.094 1 57.78 99 LYS B O 1
ATOM 1606 N N . VAL B 1 100 ? 3.82 -38.562 -20.547 1 54.16 100 VAL B N 1
ATOM 1607 C CA . VAL B 1 100 ? 4.148 -39.938 -20.203 1 54.16 100 VAL B CA 1
ATOM 1608 C C . VAL B 1 100 ? 3.604 -40.875 -21.266 1 54.16 100 VAL B C 1
ATOM 1610 O O . VAL B 1 100 ? 2.393 -40.938 -21.5 1 54.16 100 VAL B O 1
ATOM 1613 N N . TYR B 1 101 ? 4.242 -41.062 -22.359 1 50.03 101 TYR B N 1
ATOM 1614 C CA . TYR B 1 101 ? 3.92 -42.219 -23.188 1 50.03 101 TYR B CA 1
ATOM 1615 C C . TYR B 1 101 ? 3.939 -43.531 -22.375 1 50.03 101 TYR B C 1
ATOM 1617 O O . TYR B 1 101 ? 4.91 -43.781 -21.672 1 50.03 101 TYR B O 1
ATOM 1625 N N . ASP B 1 102 ? 2.855 -43.875 -21.766 1 45.44 102 ASP B N 1
ATOM 1626 C CA . ASP B 1 102 ? 2.73 -45.281 -21.359 1 45.44 102 ASP B CA 1
ATOM 1627 C C . ASP B 1 102 ? 3.375 -46.219 -22.391 1 45.44 102 ASP B C 1
ATOM 1629 O O . ASP B 1 102 ? 2.965 -46.25 -23.547 1 45.44 102 ASP B O 1
ATOM 1633 N N . SER B 1 103 ? 4.734 -46.219 -22.562 1 38.81 103 SER B N 1
ATOM 1634 C CA . SER B 1 103 ? 5.172 -47.5 -23.141 1 38.81 103 SER B CA 1
ATOM 1635 C C . SER B 1 103 ? 4.77 -48.656 -22.266 1 38.81 103 SER B C 1
ATOM 1637 O O . SER B 1 103 ? 4.688 -48.531 -21.047 1 38.81 103 SER B O 1
#

Secondary structure (DSSP, 8-state):
--HHHHHHHHHHHHHHHHHHHHHHH-TTTTTTTTHHHHHHHHHHHHHHHHHHHTT---HHHHHHHHHHHGGGHHHHHHHHHHHHHHHHHHHHHH---------/--HHHHHHHHHHHHHHHHHHHHHHH-TTTTTTTTHHHHHHHHHHHHHHHHHHHTT---HHHHHHHHHHHGGGHHHHHHHHHHHHHHHHHHHHHH---------

Radius of gyration: 24.09 Å; Cα contacts (8 Å, |Δi|>4): 224; chains: 2; bounding box: 29×96×46 Å

pLDDT: mean 85.24, std 17.27, range [38.69, 98.81]

Sequence (206 aa):
MNVFIKVLKWTTGISHLILIPCYYLTPGLVDLYGIPPLTVITLHIITILLAKKEDMNTYPHYIGIIVTLVAFFPYIDIVLHMIAAIFLLLDAASTNTKKVYDSMNVFIKVLKWTTGISHLILIPCYYLTPGLVDLYGIPPLTVITLHIITILLAKKEDMNTYPHYIGIIVTLVAFFPYIDIVLHMIAAIFLLLDAASTNTKKVYDS

Nearest PDB structures (foldseek):
  6he3-assembly1_A  TM=4.665E-01  e=6.220E+00  Pseudomonas aeruginosa
  6he3-assembly1_A  TM=4.664E-01  e=5.154E+00  Pseudomonas aeruginosa

Organism: Bacillus anthracis (NCBI:txid1392)

Solvent-accessible surface area (backbone atoms only — not comparable to full-atom values): 10780 Å² total; per-residue (Å²): 70,60,62,62,59,44,51,48,34,41,49,58,14,50,47,32,58,54,49,43,53,32,58,68,68,29,34,63,57,50,43,52,77,49,44,63,52,51,52,53,40,49,51,33,52,53,44,40,55,58,26,53,77,70,72,42,89,45,64,48,41,56,50,40,39,56,49,43,59,53,71,56,43,65,61,56,50,43,52,45,31,51,54,38,21,52,49,22,39,52,51,26,70,67,54,68,63,48,74,78,68,81,121,71,59,62,62,58,44,52,47,34,41,48,57,15,50,49,31,58,55,48,44,53,32,59,67,69,28,33,62,56,48,46,52,74,49,44,64,51,50,52,53,40,48,51,32,51,53,45,38,56,57,26,52,77,70,71,43,87,45,65,48,40,54,50,41,39,55,51,43,58,54,71,57,43,66,61,55,50,42,53,43,32,51,53,35,21,52,48,22,39,53,51,25,69,67,53,68,62,47,75,77,67,82,120